Protein AF-A0A8H3CFX9-F1 (afdb_monomer_lite)

Structure (mmCIF, N/CA/C/O backbone):
data_AF-A0A8H3CFX9-F1
#
_entry.id   AF-A0A8H3CFX9-F1
#
loop_
_atom_site.group_PDB
_atom_site.id
_atom_site.type_symbol
_atom_site.label_atom_id
_atom_site.label_alt_id
_atom_site.label_comp_id
_atom_site.label_asym_id
_atom_site.label_entity_id
_atom_site.label_seq_id
_atom_site.pdbx_PDB_ins_code
_atom_site.Cartn_x
_atom_site.Cartn_y
_atom_site.Cartn_z
_atom_site.occupancy
_atom_site.B_iso_or_equiv
_atom_site.auth_seq_id
_atom_site.auth_comp_id
_atom_site.auth_asym_id
_atom_site.auth_atom_id
_atom_site.pdbx_PDB_model_num
ATOM 1 N N . MET A 1 1 ? -31.622 -23.063 82.625 1.00 49.94 1 MET A N 1
ATOM 2 C CA . MET A 1 1 ? -30.886 -21.984 81.915 1.00 49.94 1 MET A CA 1
ATOM 3 C C . MET A 1 1 ? -29.453 -21.807 82.418 1.00 49.94 1 MET A C 1
ATOM 5 O O . MET A 1 1 ? -28.565 -21.703 81.583 1.00 49.94 1 MET A O 1
ATOM 9 N N . LEU A 1 2 ? -29.192 -21.795 83.735 1.00 56.09 2 LEU A N 1
ATOM 10 C CA . LEU A 1 2 ? -27.814 -21.712 84.249 1.00 56.09 2 LEU A CA 1
ATOM 11 C C . LEU A 1 2 ? -27.001 -22.988 84.019 1.00 56.09 2 LEU A C 1
ATOM 13 O O . LEU A 1 2 ? -25.853 -22.882 83.620 1.00 56.09 2 LEU A O 1
ATOM 17 N N . GLU A 1 3 ? -27.594 -24.170 84.184 1.00 60.25 3 GLU A N 1
ATOM 18 C CA . GLU A 1 3 ? -26.885 -25.449 84.006 1.00 60.25 3 GLU A CA 1
ATOM 19 C C . GLU A 1 3 ? -26.354 -25.649 82.582 1.00 60.25 3 GLU A C 1
ATOM 21 O O . GLU A 1 3 ? -25.235 -26.109 82.400 1.00 60.25 3 GLU A O 1
ATOM 26 N N . LEU A 1 4 ? -27.112 -25.225 81.563 1.00 67.12 4 LEU A N 1
ATOM 27 C CA . LEU A 1 4 ? -26.667 -25.282 80.169 1.00 67.12 4 LEU A CA 1
ATOM 28 C C . LEU A 1 4 ? -25.485 -24.334 79.924 1.00 67.12 4 LEU A C 1
ATOM 30 O O . LEU A 1 4 ? -24.534 -24.702 79.246 1.00 67.12 4 LEU A O 1
ATOM 34 N N . ARG A 1 5 ? -25.528 -23.127 80.503 1.00 70.06 5 ARG A N 1
ATOM 35 C CA . ARG A 1 5 ? -24.415 -22.167 80.441 1.00 70.06 5 ARG A CA 1
ATOM 36 C C . ARG A 1 5 ? -23.187 -22.677 81.189 1.00 70.06 5 ARG A C 1
ATOM 38 O O . ARG A 1 5 ? -22.082 -22.512 80.692 1.00 70.06 5 ARG A O 1
ATOM 45 N N . LEU A 1 6 ? -23.381 -23.317 82.340 1.00 67.31 6 LEU A N 1
ATOM 46 C CA . LEU A 1 6 ? -22.314 -23.945 83.120 1.00 67.31 6 LEU A CA 1
ATOM 47 C C . LEU A 1 6 ? -21.661 -25.080 82.330 1.00 67.31 6 LEU A C 1
ATOM 49 O O . LEU A 1 6 ? -20.444 -25.103 82.211 1.00 67.31 6 LEU A O 1
ATOM 53 N N . ARG A 1 7 ? -22.468 -25.930 81.685 1.00 65.62 7 ARG A N 1
ATOM 54 C CA . ARG A 1 7 ? -21.990 -27.014 80.819 1.00 65.62 7 ARG A CA 1
ATOM 55 C C . ARG A 1 7 ? -21.286 -26.502 79.560 1.00 65.62 7 ARG A C 1
ATOM 57 O O . ARG A 1 7 ? -20.331 -27.115 79.103 1.00 65.62 7 ARG A O 1
ATOM 64 N N . TRP A 1 8 ? -21.725 -25.368 79.015 1.00 66.19 8 TRP A N 1
ATOM 65 C CA . TRP A 1 8 ? -21.051 -24.693 77.901 1.00 66.19 8 TRP A CA 1
ATOM 66 C C . TRP A 1 8 ? -19.713 -24.083 78.309 1.00 66.19 8 TRP A C 1
ATOM 68 O O . TRP A 1 8 ? -18.744 -24.211 77.571 1.00 66.19 8 TRP A O 1
ATOM 78 N N . LEU A 1 9 ? -19.642 -23.445 79.478 1.00 68.88 9 LEU A N 1
ATOM 79 C CA . LEU A 1 9 ? -18.384 -22.925 80.012 1.00 68.88 9 LEU A CA 1
ATOM 80 C C . LEU A 1 9 ? -17.410 -24.063 80.327 1.00 68.88 9 LEU A C 1
ATOM 82 O O . LEU A 1 9 ? -16.230 -23.957 80.014 1.00 68.88 9 LEU A O 1
ATOM 86 N N . GLU A 1 10 ? -17.905 -25.170 80.876 1.00 69.25 10 GLU A N 1
ATOM 87 C CA . GLU A 1 10 ? -17.117 -26.376 81.128 1.00 69.25 10 GLU A CA 1
ATOM 88 C C . GLU A 1 10 ? -16.586 -26.990 79.822 1.00 69.25 10 GLU A C 1
ATOM 90 O O . GLU A 1 10 ? -15.393 -27.270 79.715 1.00 69.25 10 GLU A O 1
ATOM 95 N N . ALA A 1 11 ? -17.429 -27.089 78.791 1.00 68.19 11 ALA A N 1
ATOM 96 C CA . ALA A 1 11 ? -17.045 -27.548 77.457 1.00 68.19 11 ALA A CA 1
ATOM 97 C C . ALA A 1 11 ? -16.037 -26.616 76.758 1.00 68.19 11 ALA A C 1
ATOM 99 O O . ALA A 1 11 ? -15.127 -27.090 76.080 1.00 68.19 11 ALA A O 1
ATOM 100 N N . LEU A 1 12 ? -16.167 -25.296 76.933 1.00 66.81 12 LEU A N 1
ATOM 101 C CA . LEU A 1 12 ? -15.244 -24.310 76.363 1.00 66.81 12 LEU A CA 1
ATOM 102 C C . LEU A 1 12 ? -13.855 -24.387 77.017 1.00 66.81 12 LEU A C 1
ATOM 104 O O . LEU A 1 12 ? -12.847 -24.140 76.362 1.00 66.81 12 LEU A O 1
ATOM 108 N N . VAL A 1 13 ? -13.808 -24.716 78.310 1.00 63.47 13 VAL A N 1
ATOM 109 C CA . VAL A 1 13 ? -12.581 -24.722 79.115 1.00 63.47 13 VAL A CA 1
ATOM 110 C C . VAL A 1 13 ? -11.842 -26.065 79.058 1.00 63.47 13 VAL A C 1
ATOM 112 O O . VAL A 1 13 ? -10.615 -26.066 79.002 1.00 63.47 13 VAL A O 1
ATOM 115 N N . LEU A 1 14 ? -12.553 -27.198 79.070 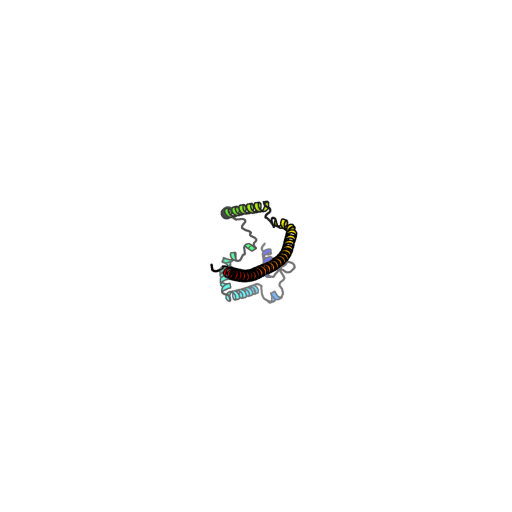1.00 67.75 14 LEU A N 1
ATOM 116 C CA . LEU A 1 14 ? -11.955 -28.544 79.014 1.00 67.75 14 LEU A CA 1
ATOM 117 C C . LEU A 1 14 ? -11.810 -29.083 77.582 1.00 67.75 14 LEU A C 1
ATOM 119 O O . LEU A 1 14 ? -11.069 -30.038 77.351 1.00 67.75 14 LEU A O 1
ATOM 123 N N . GLY A 1 15 ? -12.482 -28.453 76.618 1.00 59.22 15 GLY A N 1
ATOM 124 C CA . GLY A 1 15 ? -12.620 -28.968 75.264 1.00 59.22 15 GLY A CA 1
ATOM 125 C C . GLY A 1 15 ? -13.743 -30.001 75.156 1.00 59.22 15 GLY A C 1
ATOM 126 O O . GLY A 1 15 ? -14.124 -30.675 76.117 1.00 59.22 15 GLY A O 1
ATOM 127 N N . ILE A 1 16 ? -14.299 -30.102 73.953 1.00 61.84 16 ILE A N 1
ATOM 128 C CA . ILE A 1 16 ? -15.374 -31.035 73.619 1.00 61.84 16 ILE A CA 1
ATOM 129 C C . ILE A 1 16 ? -14.732 -32.305 73.067 1.00 61.84 16 ILE A C 1
ATOM 131 O O . ILE A 1 16 ? -13.916 -32.232 72.144 1.00 61.84 16 ILE A O 1
ATOM 135 N N . ASP A 1 17 ? -15.081 -33.457 73.637 1.00 57.84 17 ASP A N 1
ATOM 136 C CA . ASP A 1 17 ? -14.619 -34.741 73.111 1.00 57.84 17 ASP A CA 1
ATOM 137 C C . ASP A 1 17 ? -15.412 -35.130 71.852 1.00 57.84 17 ASP A C 1
ATOM 139 O O . ASP A 1 17 ? -16.456 -34.545 71.557 1.00 57.84 17 ASP A O 1
ATOM 143 N N . LYS A 1 18 ? -14.937 -36.124 71.090 1.00 55.78 18 LYS A N 1
ATOM 144 C CA . LYS A 1 18 ? -15.496 -36.478 69.763 1.00 55.78 18 LYS A CA 1
ATOM 145 C C . LYS A 1 18 ? -17.002 -36.800 69.744 1.00 55.78 18 LYS A C 1
ATOM 147 O O . LYS A 1 18 ? -17.610 -36.705 68.682 1.00 55.78 18 LYS A O 1
ATOM 152 N N . ASP A 1 19 ? -17.595 -37.093 70.899 1.00 57.00 19 ASP A N 1
ATOM 153 C CA . ASP A 1 19 ? -19.020 -37.405 71.062 1.00 57.00 19 ASP A CA 1
ATOM 154 C C . ASP A 1 19 ? -19.864 -36.227 71.602 1.00 57.00 19 ASP A C 1
ATOM 156 O O . ASP A 1 19 ? -21.010 -36.410 72.011 1.00 57.00 19 ASP A O 1
ATOM 160 N N . GLY A 1 20 ? -19.331 -34.998 71.619 1.00 56.62 20 GLY A N 1
ATOM 161 C CA . GLY A 1 20 ? -20.108 -33.781 71.911 1.00 56.62 20 GLY A CA 1
ATOM 162 C C . GLY A 1 20 ? -20.386 -33.503 73.395 1.00 56.62 20 GLY A C 1
ATOM 163 O O . GLY A 1 20 ? -21.102 -32.553 73.718 1.00 56.62 20 GLY A O 1
ATOM 164 N N . ASN A 1 21 ? -19.812 -34.295 74.301 1.00 60.06 21 ASN A N 1
ATOM 165 C CA . ASN A 1 21 ? -19.827 -34.049 75.744 1.00 60.06 21 ASN A CA 1
ATOM 166 C C . ASN A 1 21 ? -18.529 -33.360 76.203 1.00 60.06 21 ASN A C 1
ATOM 168 O O . ASN A 1 21 ? -17.497 -33.450 75.533 1.00 60.06 21 ASN A O 1
ATOM 172 N N . ALA A 1 22 ? -18.583 -32.66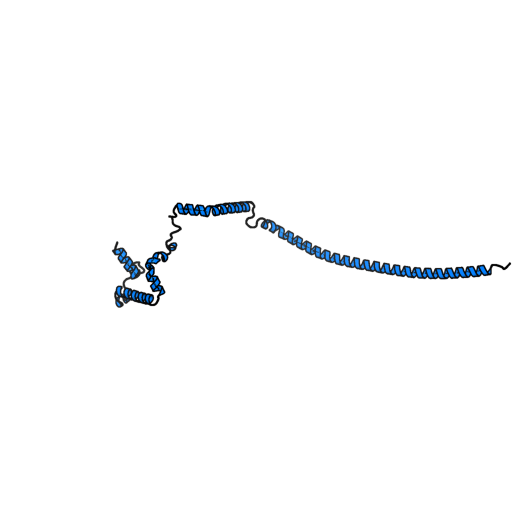4 77.346 1.00 57.22 22 ALA A N 1
ATOM 173 C CA . ALA A 1 22 ? -17.386 -32.101 77.971 1.00 57.22 22 ALA A CA 1
ATOM 174 C C . ALA A 1 22 ? -16.395 -33.240 78.261 1.00 57.22 22 ALA A C 1
ATOM 176 O O . ALA A 1 22 ? -16.777 -34.246 78.865 1.00 57.22 22 ALA A O 1
ATOM 177 N N . ALA A 1 23 ? -15.159 -33.111 77.772 1.00 59.72 23 ALA A N 1
ATOM 178 C CA . ALA A 1 23 ? -14.155 -34.159 77.907 1.00 59.72 23 ALA A CA 1
ATOM 179 C C . ALA A 1 23 ? -13.884 -34.460 79.391 1.00 59.72 23 ALA A C 1
ATOM 181 O O . ALA A 1 23 ? -13.760 -33.547 80.212 1.00 59.72 23 ALA A O 1
ATOM 182 N N . ALA A 1 24 ? -13.795 -35.747 79.743 1.00 59.03 24 ALA A N 1
ATOM 183 C CA . ALA A 1 24 ? -13.451 -36.147 81.103 1.00 59.03 24 ALA A CA 1
ATOM 184 C C . ALA A 1 24 ? -12.025 -35.659 81.448 1.00 59.03 24 ALA A C 1
ATOM 186 O O . ALA A 1 24 ? -11.145 -35.709 80.580 1.00 59.03 24 ALA A O 1
ATOM 187 N N . PRO A 1 25 ? -11.759 -35.206 82.689 1.00 55.09 25 PRO A N 1
ATOM 188 C CA . PRO A 1 25 ? -10.446 -34.689 83.064 1.00 55.09 25 PRO A CA 1
ATOM 189 C C . PRO A 1 25 ? -9.373 -35.760 82.842 1.00 55.09 25 PRO A C 1
ATOM 191 O O . PRO A 1 25 ? -9.467 -36.856 83.397 1.00 55.09 25 PRO A O 1
ATOM 194 N N . ARG A 1 26 ? -8.344 -35.471 82.036 1.00 57.94 26 ARG A N 1
ATOM 195 C CA . ARG A 1 26 ? -7.224 -36.405 81.837 1.00 57.94 26 ARG A CA 1
ATOM 196 C C . ARG A 1 26 ? -6.426 -36.484 83.143 1.00 57.94 26 ARG A C 1
ATOM 198 O O . ARG A 1 26 ? -6.246 -35.472 83.809 1.00 57.94 26 ARG A O 1
ATOM 205 N N . GLU A 1 27 ? -5.899 -37.648 83.529 1.00 52.03 27 GLU A N 1
ATOM 206 C CA . GLU A 1 27 ? -5.162 -37.809 84.806 1.00 52.03 27 GLU A CA 1
ATOM 207 C C . GLU A 1 27 ? -3.942 -36.866 84.940 1.00 52.03 27 GLU A C 1
ATOM 209 O O . GLU A 1 27 ? -3.555 -36.478 86.044 1.00 52.03 27 GLU A O 1
ATOM 214 N N . GLN A 1 28 ? -3.397 -36.390 83.815 1.00 52.78 28 GLN A N 1
ATOM 215 C CA . GLN A 1 28 ? -2.360 -35.350 83.771 1.00 52.78 28 GLN A CA 1
ATOM 216 C C . GLN A 1 28 ? -2.860 -33.952 84.208 1.00 52.78 28 GLN A C 1
ATOM 218 O O . GLN A 1 28 ? -2.059 -33.116 84.627 1.00 52.78 28 GLN A O 1
ATOM 223 N N . ASP A 1 29 ? -4.171 -33.692 84.171 1.00 51.00 29 ASP A N 1
ATOM 224 C CA . ASP A 1 29 ? -4.805 -32.464 84.666 1.00 51.00 29 ASP A CA 1
ATOM 225 C C . ASP A 1 29 ? -5.059 -32.488 86.181 1.00 51.00 29 ASP A C 1
ATOM 227 O O . ASP A 1 29 ? -5.058 -31.430 86.812 1.00 51.00 29 ASP A O 1
ATOM 231 N N . MET 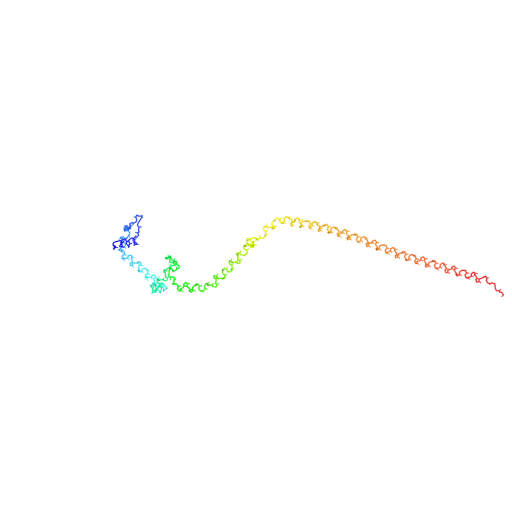A 1 30 ? -5.187 -33.676 86.783 1.00 52.25 30 MET A N 1
ATOM 232 C CA . MET A 1 30 ? -5.327 -33.856 88.237 1.00 52.25 30 MET A CA 1
ATOM 233 C C . MET A 1 30 ? -3.982 -33.756 88.973 1.00 52.25 30 MET A C 1
ATOM 235 O O . MET A 1 30 ? -3.915 -33.192 90.066 1.00 52.25 30 MET A O 1
ATOM 239 N N . ALA A 1 31 ? -2.888 -34.227 88.361 1.00 50.31 31 ALA A N 1
ATOM 240 C CA . ALA A 1 31 ? -1.536 -34.123 88.926 1.00 50.31 31 ALA A CA 1
ATOM 241 C C . ALA A 1 31 ? -1.001 -32.672 88.976 1.00 50.31 31 ALA A C 1
ATOM 243 O O . ALA A 1 31 ? -0.029 -32.379 89.673 1.00 50.31 31 ALA A O 1
ATOM 244 N N . GLY A 1 32 ? -1.649 -31.751 88.253 1.00 50.41 32 GLY A N 1
ATOM 245 C CA . GLY A 1 32 ? -1.206 -30.374 88.054 1.00 50.41 32 GLY A CA 1
ATOM 246 C C . GLY A 1 32 ? -2.067 -29.296 88.711 1.00 50.41 32 GLY A C 1
ATOM 247 O O . GLY A 1 32 ? -2.002 -28.167 88.253 1.00 50.41 32 GLY A O 1
ATOM 248 N N . GLY A 1 33 ? -2.843 -29.594 89.760 1.00 53.72 33 GLY A N 1
ATOM 249 C CA . GLY A 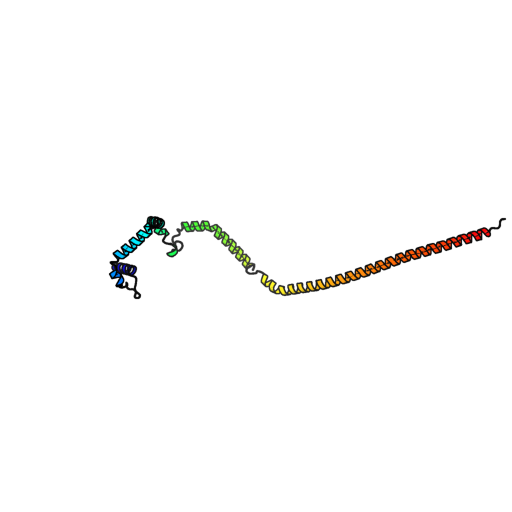1 33 ? -3.565 -28.596 90.566 1.00 53.72 33 GLY A CA 1
ATOM 250 C C . GLY A 1 33 ? -4.709 -27.863 89.843 1.00 53.72 33 GLY A C 1
ATOM 251 O O . GLY A 1 33 ? -4.540 -27.344 88.747 1.00 53.72 33 GLY A O 1
ATOM 252 N N . THR A 1 34 ? -5.874 -27.823 90.502 1.00 62.94 34 THR A N 1
ATOM 253 C CA . THR A 1 34 ? -7.094 -27.030 90.222 1.00 62.94 34 THR A CA 1
ATOM 254 C C . THR A 1 34 ? -7.017 -26.031 89.058 1.00 62.94 34 THR A C 1
ATOM 256 O O . THR A 1 34 ? -6.127 -25.194 89.018 1.00 62.94 34 THR A O 1
ATOM 259 N N . LEU A 1 35 ? -8.022 -26.024 88.171 1.00 61.56 35 LEU A N 1
ATOM 260 C CA . LEU A 1 35 ? -8.202 -25.062 87.063 1.00 61.56 35 LEU A CA 1
ATOM 261 C C . LEU A 1 35 ? -7.811 -23.619 87.428 1.00 61.56 35 LEU A C 1
ATOM 263 O O . LEU A 1 35 ? -7.154 -22.932 86.653 1.00 61.56 35 LEU A O 1
ATOM 267 N N . ALA A 1 36 ? -8.152 -23.189 88.643 1.00 66.50 36 ALA A N 1
ATOM 268 C CA . ALA A 1 36 ? -7.749 -21.907 89.200 1.00 66.50 36 ALA A CA 1
ATOM 269 C C . ALA A 1 36 ? -6.225 -21.687 89.180 1.00 66.50 36 ALA A C 1
ATOM 271 O O . ALA A 1 36 ? -5.776 -20.598 88.853 1.00 66.50 36 ALA A O 1
ATOM 272 N N . ARG A 1 37 ? -5.403 -22.689 89.502 1.00 69.50 37 ARG A N 1
ATOM 273 C CA . ARG A 1 37 ? -3.937 -22.634 89.435 1.00 69.50 37 ARG A CA 1
ATOM 274 C C . ARG A 1 37 ? -3.429 -22.540 87.999 1.00 69.50 37 ARG A C 1
ATOM 276 O O . ARG A 1 37 ? -2.550 -21.721 87.759 1.00 69.50 37 ARG A O 1
ATOM 283 N N . LYS A 1 38 ? -3.986 -23.310 87.058 1.00 70.81 38 LYS A N 1
ATOM 284 C CA . LYS A 1 38 ? -3.617 -23.220 85.631 1.00 70.81 38 LYS A CA 1
ATOM 285 C C . LYS A 1 38 ? -4.014 -21.873 85.030 1.00 70.81 38 LYS A C 1
ATOM 287 O O . LYS A 1 38 ? -3.197 -21.242 84.368 1.00 70.81 38 LYS A O 1
ATOM 292 N N . LEU A 1 39 ? -5.211 -21.382 85.350 1.00 77.31 39 LEU A N 1
ATOM 293 C CA . LEU A 1 39 ? -5.672 -20.051 84.964 1.00 77.31 39 LEU A CA 1
ATOM 294 C C . LEU A 1 39 ? -4.767 -18.976 85.567 1.00 77.31 39 LEU A C 1
ATOM 296 O O . LEU A 1 39 ? -4.249 -18.148 84.831 1.00 77.31 39 LEU A O 1
ATOM 300 N N . ASN A 1 40 ? -4.470 -19.052 86.865 1.00 77.25 40 ASN A N 1
ATOM 301 C CA . ASN A 1 40 ? -3.536 -18.137 87.522 1.00 77.25 40 ASN A CA 1
ATOM 302 C C . ASN A 1 40 ? -2.125 -18.217 86.926 1.00 77.25 40 ASN A C 1
ATOM 304 O O . ASN A 1 40 ? -1.444 -17.203 86.849 1.00 77.25 40 ASN A O 1
ATOM 308 N N . GLN A 1 41 ? -1.660 -19.393 86.503 1.00 81.88 41 GLN A N 1
ATOM 309 C CA . GLN A 1 41 ? -0.357 -19.549 85.860 1.00 81.88 41 GLN A CA 1
ATOM 310 C C . GLN A 1 41 ? -0.354 -18.942 84.455 1.00 81.88 41 GLN A C 1
ATOM 312 O O . GLN A 1 41 ? 0.586 -18.230 84.115 1.00 81.88 41 GLN A O 1
ATOM 317 N N . SER A 1 42 ? -1.416 -19.152 83.675 1.00 79.00 42 SER A N 1
ATOM 318 C CA . SER A 1 42 ? -1.589 -18.526 82.360 1.00 79.00 42 SER A CA 1
ATOM 319 C C . SER A 1 42 ? -1.759 -17.010 82.460 1.00 79.00 42 SER A C 1
ATOM 321 O O . SER A 1 42 ? -1.155 -16.281 81.687 1.00 79.00 42 SER A O 1
ATOM 323 N N . GLN A 1 43 ? -2.484 -16.525 83.469 1.00 81.25 43 GLN A N 1
ATOM 324 C CA . GLN A 1 43 ? -2.650 -15.108 83.755 1.00 81.25 43 GLN A CA 1
ATOM 325 C C . GLN A 1 43 ? -1.327 -14.489 84.192 1.00 81.25 43 GLN A C 1
ATOM 327 O O . GLN A 1 43 ? -0.972 -13.433 83.696 1.00 81.25 43 GLN A O 1
ATOM 332 N N . ARG A 1 44 ? -0.554 -15.158 85.057 1.00 83.88 44 ARG A N 1
ATOM 333 C CA . ARG A 1 44 ? 0.787 -14.694 85.441 1.00 83.88 44 ARG A CA 1
ATOM 334 C C . ARG A 1 44 ? 1.736 -14.657 84.251 1.00 83.88 44 ARG A C 1
ATOM 336 O O . ARG A 1 44 ? 2.475 -13.693 84.126 1.00 83.88 44 ARG A O 1
ATOM 343 N N . ALA A 1 45 ? 1.710 -15.673 83.390 1.00 83.69 45 ALA A N 1
ATOM 344 C CA . ALA A 1 45 ? 2.516 -15.697 82.174 1.00 83.69 45 ALA A CA 1
ATOM 345 C C . ALA A 1 45 ? 2.103 -14.576 81.207 1.00 83.69 45 ALA A C 1
ATOM 347 O O . ALA A 1 45 ? 2.961 -13.905 80.642 1.00 83.69 45 ALA A O 1
ATOM 348 N N . LEU A 1 46 ? 0.800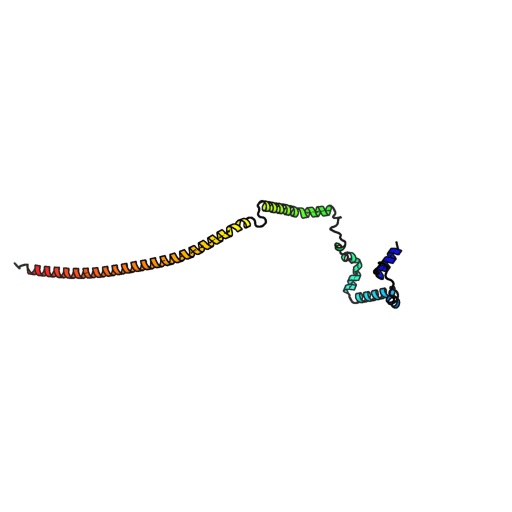 -14.327 81.058 1.00 82.44 46 LEU A N 1
ATOM 349 C CA . LEU A 1 46 ? 0.279 -13.249 80.223 1.00 82.44 46 LEU A CA 1
ATOM 350 C C . LEU A 1 46 ? 0.623 -11.871 80.805 1.00 82.44 46 LEU A C 1
ATOM 352 O O . LEU A 1 46 ? 1.091 -11.007 80.073 1.00 82.44 46 LEU A O 1
ATOM 356 N N . ASP A 1 47 ? 0.468 -11.682 82.116 1.00 84.75 47 ASP A N 1
ATOM 357 C CA . ASP A 1 47 ? 0.857 -10.460 82.825 1.00 84.75 47 ASP A CA 1
ATOM 358 C C . ASP A 1 47 ? 2.362 -10.203 82.718 1.00 84.75 47 ASP A C 1
ATOM 360 O O . ASP A 1 47 ? 2.774 -9.050 82.618 1.00 84.75 47 ASP A O 1
ATOM 364 N N . ASP A 1 48 ? 3.188 -11.250 82.730 1.00 88.38 48 ASP A N 1
ATOM 365 C CA . ASP A 1 48 ? 4.635 -11.130 82.552 1.00 88.38 48 ASP A CA 1
ATOM 366 C C . ASP A 1 48 ? 4.976 -10.673 81.128 1.00 88.38 48 ASP A C 1
ATOM 368 O O . ASP A 1 48 ? 5.662 -9.669 80.953 1.00 88.38 48 ASP A O 1
ATOM 372 N N . VAL A 1 49 ? 4.377 -11.294 80.106 1.00 85.12 49 VAL A N 1
ATOM 373 C CA . VAL A 1 49 ? 4.541 -10.895 78.694 1.00 85.12 49 VAL A CA 1
ATOM 374 C C . VAL A 1 49 ? 4.045 -9.465 78.440 1.00 85.12 49 VAL A C 1
ATOM 376 O O . VAL A 1 49 ? 4.706 -8.682 77.753 1.00 85.12 49 VAL A O 1
ATOM 379 N N . VAL A 1 50 ? 2.908 -9.083 79.028 1.00 84.75 50 VAL A N 1
ATOM 380 C CA . VAL A 1 50 ? 2.358 -7.720 78.944 1.00 84.75 50 VAL A CA 1
ATOM 381 C C . VAL A 1 50 ? 3.236 -6.720 79.706 1.00 84.75 50 VAL A C 1
ATOM 383 O O . VAL A 1 50 ? 3.343 -5.559 79.311 1.00 84.75 50 VAL A O 1
ATOM 386 N N . LYS A 1 51 ? 3.922 -7.140 80.775 1.00 82.81 51 LYS A N 1
ATOM 387 C CA . LYS A 1 51 ? 4.925 -6.307 81.450 1.00 82.81 51 LYS A CA 1
ATOM 388 C C . LYS A 1 51 ? 6.207 -6.181 80.632 1.00 82.81 51 LYS A C 1
ATOM 390 O O . LYS A 1 51 ? 6.765 -5.091 80.600 1.00 82.81 51 LYS A O 1
ATOM 395 N N . THR A 1 52 ? 6.670 -7.217 79.942 1.00 87.31 52 THR A N 1
ATOM 396 C CA . THR A 1 52 ? 7.880 -7.117 79.109 1.00 87.31 52 THR A CA 1
ATOM 397 C C . THR A 1 52 ? 7.664 -6.232 77.877 1.00 87.31 52 THR A C 1
ATOM 399 O O . THR A 1 52 ? 8.616 -5.637 77.377 1.00 87.31 52 THR A O 1
ATOM 402 N N . ASN A 1 53 ? 6.425 -6.106 77.389 1.00 85.56 53 ASN A N 1
ATOM 403 C CA . ASN A 1 53 ? 6.112 -5.347 76.182 1.00 85.56 53 ASN A CA 1
ATOM 404 C C . ASN A 1 53 ? 5.269 -4.091 76.472 1.00 85.56 53 ASN A C 1
ATOM 406 O O . ASN A 1 53 ? 4.056 -4.157 76.677 1.00 85.56 53 ASN A O 1
ATOM 410 N N . ASP A 1 54 ? 5.903 -2.918 76.410 1.00 82.81 54 ASP A N 1
ATOM 411 C CA . ASP A 1 54 ? 5.229 -1.629 76.627 1.00 82.81 54 ASP A CA 1
ATOM 412 C C . ASP A 1 54 ? 4.107 -1.346 75.612 1.00 82.81 54 ASP A C 1
ATOM 414 O O . ASP A 1 54 ? 3.131 -0.667 75.941 1.00 82.81 54 ASP A O 1
ATOM 418 N N . GLY A 1 55 ? 4.217 -1.875 74.389 1.00 83.56 55 GLY A N 1
ATOM 419 C CA . GLY A 1 55 ? 3.192 -1.747 73.352 1.00 83.56 55 GLY A CA 1
ATOM 420 C C . GLY A 1 55 ? 1.911 -2.498 73.715 1.00 83.56 55 GLY A C 1
ATOM 421 O O . GLY A 1 55 ? 0.827 -1.915 73.688 1.00 83.56 55 GLY A O 1
ATOM 422 N N . LEU A 1 56 ? 2.039 -3.758 74.141 1.00 83.62 56 LEU A N 1
ATOM 423 C CA . LEU A 1 56 ? 0.910 -4.563 74.615 1.00 83.62 56 LEU A CA 1
ATOM 424 C C . LEU A 1 56 ? 0.292 -3.981 75.885 1.00 83.62 56 LEU A C 1
ATOM 426 O O . LEU A 1 56 ? -0.928 -3.966 76.014 1.00 83.62 56 LEU A O 1
ATOM 430 N N . ARG A 1 57 ? 1.103 -3.433 76.795 1.00 84.50 57 ARG A N 1
ATOM 431 C CA . ARG A 1 57 ? 0.595 -2.770 78.002 1.00 84.50 57 ARG A CA 1
ATOM 432 C C . ARG A 1 57 ? -0.275 -1.556 77.677 1.00 84.50 57 ARG A C 1
ATOM 434 O O . ARG A 1 57 ? -1.361 -1.411 78.235 1.00 84.50 57 ARG A O 1
ATOM 441 N N . LYS A 1 58 ? 0.183 -0.699 76.757 1.00 84.75 58 LYS A N 1
ATOM 442 C CA . LYS A 1 58 ? -0.592 0.456 76.274 1.00 84.75 58 LYS A CA 1
ATOM 443 C C . LYS A 1 58 ? -1.863 0.005 75.558 1.00 84.75 58 LYS A C 1
ATOM 445 O O . LYS A 1 58 ? -2.926 0.555 75.819 1.00 84.75 58 LYS A O 1
ATOM 450 N N . PHE A 1 59 ? -1.768 -1.023 74.719 1.00 82.75 59 PHE A N 1
ATOM 451 C CA . PHE A 1 59 ? -2.917 -1.591 74.021 1.00 82.75 59 PHE A CA 1
ATOM 452 C C . PHE A 1 59 ? -3.968 -2.149 74.990 1.00 82.75 59 PHE A C 1
ATOM 454 O O . PHE A 1 59 ? -5.130 -1.773 74.891 1.00 82.75 59 PHE A O 1
ATOM 461 N N . MET A 1 60 ? -3.569 -2.956 75.978 1.00 83.56 60 MET A N 1
ATOM 462 C CA . MET A 1 60 ? -4.468 -3.513 76.998 1.00 83.56 60 MET A CA 1
ATOM 463 C C . MET A 1 60 ? -5.162 -2.425 77.831 1.00 83.56 60 MET A C 1
ATOM 465 O O . MET A 1 60 ? -6.336 -2.569 78.163 1.00 83.56 60 MET A O 1
ATOM 469 N N . GLY A 1 61 ? -4.477 -1.310 78.117 1.00 83.94 61 GLY A N 1
ATOM 470 C CA . GLY A 1 61 ? -5.063 -0.166 78.826 1.00 83.94 61 GLY A CA 1
ATOM 471 C C . GLY A 1 61 ? -6.187 0.540 78.057 1.00 83.94 61 GLY A C 1
ATOM 472 O O . GLY A 1 61 ? -7.103 1.079 78.673 1.00 83.94 61 GLY A O 1
ATOM 473 N N . VAL A 1 62 ? -6.149 0.499 76.723 1.00 85.81 62 VAL A N 1
ATOM 474 C CA . VAL A 1 62 ? -7.167 1.105 75.843 1.00 85.81 62 VAL A CA 1
ATOM 475 C C . VAL A 1 62 ? -8.052 0.033 75.183 1.00 85.81 62 VAL A C 1
ATOM 477 O O . VAL A 1 62 ? -8.975 0.352 74.439 1.00 85.81 62 VAL A O 1
ATOM 480 N N . TYR A 1 63 ? -7.830 -1.251 75.479 1.00 82.31 63 TYR A N 1
ATOM 481 C CA . TYR A 1 63 ? -8.493 -2.373 74.812 1.00 82.31 63 TYR A CA 1
ATOM 482 C C . TYR A 1 63 ? -10.011 -2.301 74.938 1.00 82.31 63 TYR A C 1
ATOM 484 O O . TYR A 1 63 ? -10.705 -2.339 73.933 1.00 82.31 63 TYR A O 1
ATOM 492 N N . ASN A 1 64 ? -10.535 -2.103 76.152 1.00 78.88 64 ASN A N 1
ATOM 493 C CA . ASN A 1 64 ? -11.982 -1.997 76.362 1.00 78.88 64 ASN A CA 1
ATOM 494 C C . ASN A 1 64 ? -12.588 -0.766 75.670 1.00 78.88 64 ASN A C 1
ATOM 496 O O . ASN A 1 64 ? -13.739 -0.811 75.249 1.00 78.88 64 ASN A O 1
ATOM 500 N N . GLN A 1 65 ? -11.820 0.318 75.525 1.00 80.38 65 GLN A N 1
ATOM 501 C CA . GLN A 1 65 ? -12.275 1.529 74.836 1.00 80.38 65 GLN A CA 1
ATOM 502 C C . GLN A 1 65 ? -12.316 1.311 73.319 1.00 80.38 65 GLN A C 1
ATOM 504 O O . GLN A 1 65 ? -13.270 1.720 72.667 1.00 80.38 65 GLN A O 1
ATOM 509 N N . ASN A 1 66 ? -11.333 0.594 72.770 1.00 74.44 66 ASN A N 1
ATOM 510 C CA . ASN A 1 66 ? -11.209 0.298 71.341 1.00 74.44 66 ASN A CA 1
ATOM 511 C C . ASN A 1 66 ? -11.772 -1.075 70.939 1.00 74.44 66 ASN A C 1
ATOM 513 O O . ASN A 1 66 ? -11.612 -1.485 69.792 1.00 74.44 66 ASN A O 1
ATOM 517 N N . ALA A 1 67 ? -12.452 -1.790 71.840 1.00 74.19 67 ALA A N 1
ATOM 518 C CA . ALA A 1 67 ? -12.983 -3.132 71.579 1.00 74.19 67 ALA A CA 1
ATOM 519 C C . ALA A 1 67 ? -13.950 -3.149 70.381 1.00 74.19 67 ALA A C 1
ATOM 521 O O . ALA A 1 67 ? -13.988 -4.109 69.610 1.00 74.19 67 ALA A O 1
ATOM 522 N N . HIS A 1 68 ? -14.673 -2.043 70.178 1.00 68.25 68 HIS A N 1
ATOM 523 C CA . HIS A 1 68 ? -15.554 -1.833 69.032 1.00 68.25 68 HIS A CA 1
ATOM 524 C C . HIS A 1 68 ? -14.801 -1.748 67.689 1.00 68.25 68 HIS A C 1
ATOM 526 O O . HIS A 1 68 ? -15.342 -2.165 66.674 1.00 68.25 68 HIS A O 1
ATOM 532 N N . LEU A 1 69 ? -13.548 -1.274 67.675 1.00 69.00 69 LEU A N 1
ATOM 533 C CA . LEU A 1 69 ? -12.696 -1.208 66.475 1.00 69.00 69 LEU A CA 1
ATOM 534 C C . LEU A 1 69 ? -12.036 -2.553 66.151 1.00 69.00 69 LEU A C 1
ATOM 536 O O . LEU A 1 69 ? -11.667 -2.815 65.011 1.00 69.00 69 LEU A O 1
ATOM 540 N N . LEU A 1 70 ? -11.872 -3.402 67.167 1.00 70.62 70 LEU A N 1
ATOM 541 C CA . LEU A 1 70 ? -11.284 -4.738 67.044 1.00 70.62 70 LEU A CA 1
ATOM 542 C C . LEU A 1 70 ? -12.311 -5.802 66.652 1.00 70.62 70 LEU A C 1
ATOM 544 O O . LEU A 1 70 ? -11.942 -6.941 66.374 1.00 70.62 70 LEU A O 1
ATOM 548 N N . THR A 1 71 ? -13.589 -5.430 66.622 1.00 65.56 71 THR A N 1
ATOM 549 C CA . THR A 1 71 ? -14.663 -6.266 66.101 1.00 65.56 71 THR A CA 1
ATOM 550 C C . THR A 1 71 ? -14.910 -5.838 64.656 1.00 65.56 71 THR A C 1
ATOM 552 O O . THR A 1 71 ? -15.576 -4.828 64.437 1.00 65.56 71 THR A O 1
ATOM 555 N N . PRO A 1 72 ? -14.367 -6.536 63.642 1.00 57.94 72 PRO A N 1
ATOM 556 C CA . PRO A 1 72 ? -14.626 -6.164 62.260 1.00 57.94 72 PRO A CA 1
ATOM 557 C C . PRO A 1 72 ? -16.127 -6.300 61.977 1.00 57.94 72 PRO A C 1
ATOM 559 O O . PRO A 1 72 ? -16.664 -7.409 61.927 1.00 57.94 72 PRO A O 1
ATOM 562 N N . ALA A 1 73 ? -16.806 -5.166 61.784 1.00 56.16 73 ALA A N 1
ATOM 563 C CA . ALA A 1 73 ? -18.218 -5.104 61.398 1.00 56.16 73 ALA A CA 1
ATOM 564 C C . ALA A 1 73 ? -18.485 -5.867 60.085 1.00 56.16 73 ALA A C 1
ATOM 566 O O . ALA A 1 73 ? -19.529 -6.492 59.928 1.00 56.16 73 ALA A O 1
ATOM 567 N N . PHE A 1 74 ? -17.482 -5.926 59.200 1.00 52.91 74 PHE A N 1
ATOM 568 C CA . PHE A 1 74 ? -17.487 -6.743 57.984 1.00 52.91 74 PHE A CA 1
ATOM 569 C C . PHE A 1 74 ? -17.691 -8.248 58.254 1.00 52.91 74 PHE A C 1
ATOM 571 O O . PHE A 1 74 ? -18.415 -8.910 57.517 1.00 52.91 74 PHE A O 1
ATOM 578 N N . ALA A 1 75 ? -17.108 -8.803 59.324 1.00 52.19 75 ALA A N 1
ATOM 579 C CA . ALA A 1 75 ? -17.222 -10.234 59.630 1.00 52.19 75 ALA A CA 1
ATOM 580 C C . ALA A 1 75 ? -18.591 -10.623 60.220 1.00 52.19 75 ALA A C 1
ATOM 582 O O . ALA A 1 75 ? -18.935 -11.802 60.238 1.00 52.19 75 ALA A O 1
ATOM 583 N N . HIS A 1 76 ? -19.377 -9.644 60.683 1.00 51.12 76 HIS A N 1
ATOM 584 C CA . HIS A 1 76 ? -20.733 -9.853 61.196 1.00 51.12 76 HIS A CA 1
ATOM 585 C C . HIS A 1 76 ? -21.814 -9.793 60.107 1.00 51.12 76 HIS A C 1
ATOM 587 O O . HIS A 1 76 ? -22.995 -9.833 60.435 1.00 51.12 76 HIS A O 1
ATOM 593 N N . GLY A 1 77 ? -21.446 -9.711 58.821 1.00 46.06 77 GLY A N 1
ATOM 594 C CA . GLY A 1 77 ? -22.421 -9.771 57.727 1.00 46.06 77 GLY A CA 1
ATOM 595 C C . GLY A 1 77 ? -23.437 -8.626 57.730 1.00 46.06 77 GLY A C 1
ATOM 596 O O . GLY A 1 77 ? -24.467 -8.730 57.071 1.00 46.06 77 GLY A O 1
ATOM 597 N N . LEU A 1 78 ? -23.153 -7.532 58.443 1.00 47.44 78 LEU A N 1
ATOM 598 C CA . LEU A 1 78 ? -23.879 -6.281 58.288 1.00 47.44 78 LEU A CA 1
ATOM 599 C C . LEU A 1 78 ? -23.370 -5.632 56.999 1.00 47.44 78 LEU A C 1
ATOM 601 O O . LEU A 1 78 ? -22.412 -4.861 56.977 1.00 47.44 78 LEU A O 1
ATOM 605 N N . THR A 1 79 ? -24.013 -6.039 55.908 1.00 50.50 79 THR A N 1
ATOM 606 C CA . THR A 1 79 ? -24.223 -5.275 54.675 1.00 50.50 79 THR A CA 1
ATOM 607 C C . THR A 1 79 ? -24.470 -3.785 54.968 1.00 50.50 79 THR A C 1
ATOM 609 O O . THR A 1 79 ? -24.808 -3.451 56.108 1.00 50.50 79 THR A O 1
ATOM 612 N N . PRO A 1 80 ? -24.311 -2.868 53.983 1.00 50.12 80 PRO A N 1
ATOM 613 C CA . PRO A 1 80 ? -24.633 -1.451 54.174 1.00 50.12 80 PRO A CA 1
ATOM 614 C C . PRO A 1 80 ? -25.965 -1.346 54.904 1.00 50.12 80 PRO A C 1
ATOM 616 O O . PRO A 1 80 ? -26.920 -2.025 54.529 1.00 50.12 80 PRO A O 1
ATOM 619 N N . SER A 1 81 ? -25.956 -0.605 56.009 1.00 49.22 81 SER A N 1
ATOM 620 C CA . SER A 1 81 ? -27.035 -0.592 56.983 1.00 49.22 81 SER A CA 1
ATOM 621 C C . SER A 1 81 ? -28.403 -0.579 56.299 1.00 49.22 81 SER A C 1
ATOM 623 O O . SER A 1 81 ? -28.696 0.345 55.545 1.00 49.22 81 SER A O 1
ATOM 625 N N . GLU A 1 82 ? -29.279 -1.533 56.630 1.00 53.19 82 GLU A N 1
ATOM 626 C CA . GLU A 1 82 ? -30.725 -1.438 56.353 1.00 53.19 82 GLU A CA 1
ATOM 627 C C . GLU A 1 82 ? -31.373 -0.226 57.066 1.00 53.19 82 GLU A C 1
ATOM 629 O O . GLU A 1 82 ? -32.581 -0.017 57.005 1.00 53.19 82 GLU A O 1
ATOM 634 N N . THR A 1 83 ? -30.569 0.596 57.746 1.00 54.62 83 THR A N 1
ATOM 635 C CA . THR A 1 83 ? -30.945 1.874 58.342 1.00 54.62 83 THR A CA 1
ATOM 636 C C . THR A 1 83 ? -30.165 3.046 57.739 1.00 54.62 83 THR A C 1
ATOM 638 O O . THR A 1 83 ? -29.774 3.956 58.475 1.00 54.62 83 THR A O 1
ATOM 641 N N . THR A 1 84 ? -29.887 3.064 56.432 1.00 58.94 84 THR A N 1
ATOM 642 C CA . THR A 1 84 ? -29.671 4.368 55.789 1.00 58.94 84 THR A CA 1
ATOM 643 C C . THR A 1 84 ? -30.948 5.163 56.011 1.00 58.94 84 THR A C 1
ATOM 645 O O . THR A 1 84 ? -32.043 4.740 55.629 1.00 58.94 84 THR A O 1
ATOM 648 N N . SER A 1 85 ? -30.850 6.262 56.759 1.00 74.06 85 SER A N 1
ATOM 649 C CA . SER A 1 85 ? -32.027 7.091 56.965 1.00 74.06 85 SER A CA 1
ATOM 650 C C . SER A 1 85 ? -32.487 7.590 55.593 1.00 74.06 85 SER A C 1
ATOM 652 O O . SER A 1 85 ? -31.667 7.779 54.692 1.00 74.06 85 SER A O 1
ATOM 654 N N . VAL A 1 86 ? -33.794 7.792 55.402 1.00 78.31 86 VAL A N 1
ATOM 655 C CA . VAL A 1 86 ? -34.325 8.305 54.124 1.00 78.31 86 VAL A CA 1
ATOM 656 C C . VAL A 1 86 ? -33.593 9.595 53.715 1.00 78.31 86 VAL A C 1
ATOM 658 O O . VAL A 1 86 ? -33.294 9.782 52.543 1.00 78.31 86 VAL A O 1
ATOM 661 N N . SER A 1 87 ? -33.187 10.404 54.700 1.00 80.44 87 SER A N 1
ATOM 662 C CA . SER A 1 87 ? -32.370 11.607 54.511 1.00 80.44 87 SER A CA 1
ATOM 663 C C . SER A 1 87 ? -30.965 11.331 53.962 1.00 80.44 87 SER A C 1
ATOM 665 O O . SER A 1 87 ? -30.483 12.101 53.136 1.00 80.44 87 SER A O 1
ATOM 667 N N . ASP A 1 88 ? -30.288 10.269 54.404 1.00 83.75 88 ASP A N 1
ATOM 668 C CA . ASP A 1 88 ? -28.953 9.914 53.897 1.00 83.75 88 ASP A CA 1
ATOM 669 C C . ASP A 1 88 ? -29.042 9.376 52.466 1.00 83.75 88 ASP A C 1
ATOM 671 O O . ASP A 1 88 ? -28.174 9.631 51.636 1.00 83.75 88 ASP A O 1
ATOM 675 N N . LEU A 1 89 ? -30.124 8.657 52.164 1.00 83.12 89 LEU A N 1
ATOM 676 C CA . LEU A 1 89 ? -30.408 8.128 50.833 1.00 83.12 89 LEU A CA 1
ATOM 677 C C . LEU A 1 89 ? -30.761 9.254 49.848 1.00 83.12 89 LEU A C 1
ATOM 679 O O . LEU A 1 89 ? -30.297 9.239 48.712 1.00 83.12 89 LEU A O 1
ATOM 683 N N . GLU A 1 90 ? -31.517 10.261 50.294 1.00 85.25 90 GLU A N 1
ATOM 684 C CA . GLU A 1 90 ? -31.781 11.490 49.537 1.00 85.25 90 GLU A CA 1
ATOM 685 C C . GLU A 1 90 ? -30.501 12.293 49.287 1.00 85.25 90 GLU A C 1
ATOM 687 O O . GLU A 1 90 ? -30.280 12.739 48.163 1.00 85.25 90 GLU A O 1
ATOM 692 N N . ALA A 1 91 ? -29.633 12.436 50.294 1.00 87.88 91 ALA A N 1
ATOM 693 C CA . ALA A 1 91 ? -28.348 13.113 50.137 1.00 87.88 91 ALA A CA 1
ATOM 694 C C . ALA A 1 91 ? -27.443 12.390 49.125 1.00 87.88 91 ALA A C 1
ATOM 696 O O . ALA A 1 91 ? -26.894 13.027 48.228 1.00 87.88 91 ALA A O 1
ATOM 697 N N . LEU A 1 92 ? -27.356 11.059 49.213 1.00 87.56 92 LEU A N 1
ATOM 698 C CA . LEU A 1 92 ? -26.611 10.228 48.264 1.00 87.56 92 LEU A CA 1
ATOM 699 C C . LEU A 1 92 ? -27.203 10.280 46.851 1.00 87.56 92 LEU A C 1
ATOM 701 O O . LEU A 1 92 ? -26.459 10.298 45.873 1.00 87.56 92 LEU A O 1
ATOM 705 N N . LEU A 1 93 ? -28.531 10.315 46.715 1.00 88.19 93 LEU A N 1
ATOM 706 C CA . LEU A 1 93 ? -29.191 10.480 45.417 1.00 88.19 93 LEU A CA 1
ATOM 707 C C . LEU A 1 93 ? -28.915 11.854 44.805 1.00 88.19 93 LEU A C 1
ATOM 709 O O . LEU A 1 93 ? -28.712 11.938 43.599 1.00 88.19 93 LEU A O 1
ATOM 713 N N . LEU A 1 94 ? -28.876 12.911 45.617 1.00 91.44 94 LEU A N 1
ATOM 714 C CA . LEU A 1 94 ? -28.560 14.258 45.145 1.00 91.44 94 LEU A CA 1
ATOM 715 C C . LEU A 1 94 ? -27.093 14.373 44.705 1.00 91.44 94 LEU A C 1
ATOM 717 O O . LEU A 1 94 ? -26.796 14.998 43.691 1.00 91.44 94 LEU A O 1
ATOM 721 N N . GLU A 1 95 ? -26.181 13.747 45.452 1.00 91.88 95 GLU A N 1
ATOM 722 C CA . GLU A 1 95 ? -24.755 13.696 45.117 1.00 91.88 95 GLU A CA 1
ATOM 723 C C . GLU A 1 95 ? -24.509 12.874 43.842 1.00 91.88 95 GLU A C 1
ATOM 725 O O . GLU A 1 95 ? -23.768 13.303 42.958 1.00 91.88 95 GLU A O 1
ATOM 730 N N . SER A 1 96 ? -25.198 11.738 43.698 1.00 92.38 96 SER A N 1
ATOM 731 C CA . SER A 1 96 ? -25.064 10.840 42.541 1.00 92.38 96 SER A CA 1
ATOM 732 C C . SER A 1 96 ? -25.914 11.223 41.324 1.00 92.38 96 SER A C 1
ATOM 734 O O . SER A 1 96 ? -25.757 10.619 40.265 1.00 92.38 96 SER A O 1
ATOM 736 N N . GLU A 1 97 ? -26.786 12.234 41.409 1.00 94.25 97 GLU A N 1
ATOM 737 C CA . GLU A 1 97 ? -27.675 12.646 40.310 1.00 94.25 97 GLU A CA 1
ATOM 738 C C . GLU A 1 97 ? -26.895 12.975 39.028 1.00 94.25 97 GLU A C 1
ATOM 740 O O . GLU A 1 97 ? -27.304 12.618 37.917 1.00 94.25 97 GLU A O 1
ATOM 745 N N . VAL A 1 98 ? -25.763 13.664 39.180 1.00 93.38 98 VAL A N 1
ATOM 746 C CA . VAL A 1 98 ? -24.910 14.068 38.057 1.00 93.38 98 VAL A CA 1
ATOM 747 C C . VAL A 1 98 ? -24.275 12.846 37.400 1.00 93.38 98 VAL A C 1
ATOM 749 O O . VAL A 1 98 ? -24.308 12.740 36.172 1.00 93.38 98 VAL A O 1
ATOM 752 N N . ASP A 1 99 ? -23.785 11.905 38.202 1.00 95.19 99 ASP A N 1
ATOM 753 C CA . ASP A 1 99 ? -23.136 10.683 37.727 1.00 95.19 99 ASP A CA 1
ATOM 754 C C . ASP A 1 99 ? -24.139 9.733 37.066 1.00 95.19 99 ASP A C 1
ATOM 756 O O . ASP A 1 99 ? -23.863 9.187 36.001 1.00 95.19 99 ASP A O 1
ATOM 760 N N . ILE A 1 100 ? -25.347 9.600 37.622 1.00 94.75 100 ILE A N 1
ATOM 761 C CA . ILE A 1 100 ? -26.430 8.803 37.028 1.00 94.75 100 ILE A CA 1
ATOM 762 C C . ILE A 1 100 ? -26.843 9.389 35.672 1.00 94.75 100 ILE A C 1
ATOM 764 O O . ILE A 1 100 ? -27.053 8.649 34.711 1.00 94.75 100 ILE A O 1
ATOM 768 N N . ARG A 1 101 ? -26.933 10.721 35.554 1.00 95.50 101 ARG A N 1
ATOM 769 C CA . ARG A 1 101 ? -27.229 11.376 34.269 1.00 95.50 101 ARG A CA 1
ATOM 770 C C . ARG A 1 101 ? -26.094 11.254 33.264 1.00 95.50 101 ARG A C 1
ATOM 772 O O . ARG A 1 101 ? -26.373 11.175 32.070 1.00 95.50 101 ARG A O 1
ATOM 779 N N . ALA A 1 102 ? -24.843 11.294 33.713 1.00 96.25 102 ALA A N 1
ATOM 780 C CA . ALA A 1 102 ? -23.694 11.050 32.850 1.00 96.25 102 ALA A CA 1
ATOM 781 C C . ALA A 1 102 ? -23.728 9.607 32.329 1.00 96.25 102 ALA A C 1
ATOM 783 O O . ALA A 1 102 ? -23.739 9.405 31.119 1.00 96.25 102 ALA A O 1
ATOM 784 N N . ALA A 1 103 ? -23.917 8.633 33.220 1.00 95.81 103 ALA A N 1
ATOM 785 C CA . ALA A 1 103 ? -24.043 7.226 32.862 1.00 95.81 103 ALA A CA 1
ATOM 786 C C . ALA A 1 103 ? -25.210 6.959 31.896 1.00 95.81 103 ALA A C 1
ATOM 788 O O . ALA A 1 103 ? -25.051 6.197 30.950 1.00 95.81 103 ALA A O 1
ATOM 789 N N . ASP A 1 104 ? -26.371 7.602 32.067 1.00 95.62 104 ASP A N 1
ATOM 790 C CA . ASP A 1 104 ? -27.492 7.470 31.121 1.00 95.62 104 ASP A CA 1
ATOM 791 C C . ASP A 1 104 ? -27.153 8.030 29.726 1.00 95.62 104 ASP A C 1
ATOM 793 O O . ASP A 1 104 ? -27.543 7.447 28.714 1.00 95.62 104 ASP A O 1
ATOM 797 N N . ARG A 1 105 ? -26.390 9.130 29.635 1.00 96.50 105 ARG A N 1
ATOM 798 C CA . ARG A 1 105 ? -25.904 9.634 28.337 1.00 96.50 105 ARG A CA 1
ATOM 799 C C . ARG A 1 105 ? -24.925 8.656 27.697 1.00 96.50 105 ARG A C 1
ATOM 801 O O . ARG A 1 105 ? -25.096 8.344 26.521 1.00 96.50 105 ARG A O 1
ATOM 808 N N . ASP A 1 106 ? -23.974 8.146 28.469 1.00 95.75 106 ASP A N 1
ATOM 809 C CA . ASP A 1 106 ? -22.961 7.208 27.983 1.00 95.75 106 ASP A CA 1
ATOM 810 C C . ASP A 1 106 ? -23.609 5.894 27.523 1.00 95.75 106 ASP A C 1
ATOM 812 O O . ASP A 1 106 ? -23.289 5.374 26.458 1.00 95.75 106 ASP A O 1
ATOM 816 N N . LEU A 1 107 ? -24.598 5.381 28.263 1.00 95.38 107 LEU A N 1
ATOM 817 C CA . LEU A 1 107 ? -25.354 4.190 27.872 1.00 95.38 107 LEU A CA 1
ATOM 818 C C . LEU A 1 107 ? -26.161 4.408 26.586 1.00 95.38 107 LEU A C 1
ATOM 820 O O . LEU A 1 107 ? -26.257 3.496 25.765 1.00 95.38 107 LEU A O 1
ATOM 824 N N . ARG A 1 108 ? -26.712 5.609 26.367 1.00 95.00 108 ARG A N 1
ATOM 825 C CA . ARG A 1 108 ? -27.374 5.953 25.096 1.00 95.00 108 ARG A CA 1
ATOM 826 C C . ARG A 1 108 ? -26.385 6.055 23.941 1.00 95.00 108 ARG A C 1
ATOM 828 O O . ARG A 1 108 ? -26.719 5.634 22.838 1.00 95.00 108 ARG A O 1
ATOM 835 N N . GLU A 1 109 ? -25.190 6.590 24.178 1.00 94.00 109 GLU A N 1
ATOM 836 C CA . GLU A 1 109 ? -24.123 6.623 23.176 1.00 94.00 109 GLU A CA 1
ATOM 837 C C . GLU A 1 109 ? -23.667 5.205 22.815 1.00 94.00 109 GLU A C 1
ATOM 839 O O . GLU A 1 109 ? -23.583 4.867 21.636 1.00 94.00 109 GLU A O 1
ATOM 844 N N . ILE A 1 110 ? -23.469 4.339 23.812 1.00 90.88 110 ILE A N 1
ATOM 845 C CA . ILE A 1 110 ? -23.139 2.925 23.600 1.00 90.88 110 ILE A CA 1
ATOM 846 C C . ILE A 1 110 ? -24.242 2.230 22.792 1.00 90.88 110 ILE A C 1
ATOM 848 O O . ILE A 1 110 ? -23.931 1.523 21.836 1.00 90.88 110 ILE A O 1
ATOM 852 N N . ALA A 1 111 ? -25.517 2.470 23.111 1.00 92.00 111 ALA A N 1
ATOM 853 C CA . ALA A 1 111 ? -26.643 1.913 22.361 1.00 92.00 111 ALA A CA 1
ATOM 854 C C . ALA A 1 111 ? -26.710 2.431 20.909 1.00 92.00 111 ALA A C 1
ATOM 856 O O . ALA A 1 111 ? -27.021 1.671 19.989 1.00 92.00 111 ALA A O 1
ATOM 857 N N . ASP A 1 112 ? -26.388 3.706 20.665 1.00 92.56 112 ASP A N 1
ATOM 858 C CA . ASP A 1 112 ? -26.287 4.253 19.305 1.00 92.56 112 ASP A CA 1
ATOM 859 C C . ASP A 1 112 ? -25.120 3.606 18.537 1.00 92.56 112 ASP A C 1
ATOM 861 O O . ASP A 1 112 ? -25.294 3.157 17.402 1.00 92.56 112 ASP A O 1
ATOM 865 N N . LEU A 1 113 ? -23.949 3.458 19.162 1.00 88.25 113 LEU A N 1
ATOM 866 C CA . LEU A 1 113 ? -22.785 2.781 18.576 1.00 88.25 113 LEU A CA 1
ATOM 867 C C . LEU A 1 113 ? -23.041 1.290 18.296 1.00 88.25 113 LEU A C 1
ATOM 869 O O . LEU A 1 113 ? -22.586 0.764 17.274 1.00 88.25 113 LEU A O 1
ATOM 873 N N . GLU A 1 114 ? -23.807 0.621 19.156 1.00 88.12 114 GLU A N 1
ATOM 874 C CA . GLU A 1 114 ? -24.308 -0.737 18.941 1.00 88.12 114 GLU A CA 1
ATOM 875 C C . GLU A 1 114 ? -25.232 -0.804 17.725 1.00 88.12 114 GLU A C 1
ATOM 877 O O . GLU A 1 114 ? -25.018 -1.630 16.837 1.00 88.12 114 GLU A O 1
ATOM 882 N N . SER A 1 115 ? -26.201 0.112 17.628 1.00 87.56 115 SER A N 1
ATOM 883 C CA . SER A 1 115 ? -27.141 0.173 16.501 1.00 87.56 115 SER A CA 1
ATOM 884 C C . SER A 1 115 ? -26.444 0.426 15.158 1.00 87.56 115 SER A C 1
ATOM 886 O O . SER A 1 115 ? -26.862 -0.082 14.117 1.00 87.56 115 SER A O 1
ATOM 888 N N . ARG A 1 116 ? -25.325 1.159 15.184 1.00 84.00 116 ARG A N 1
ATOM 889 C CA . ARG A 1 116 ? -24.457 1.418 14.026 1.00 84.00 116 ARG A CA 1
ATOM 890 C C . ARG A 1 116 ? -23.536 0.242 13.692 1.00 84.00 116 ARG A C 1
ATOM 892 O O . ARG A 1 116 ? -22.791 0.318 12.713 1.00 84.00 116 ARG A O 1
ATOM 899 N N . GLY A 1 117 ? -23.576 -0.831 14.483 1.00 78.06 117 GLY A N 1
ATOM 900 C CA . GLY A 1 117 ? -22.787 -2.038 14.274 1.00 78.06 117 GLY A CA 1
ATOM 901 C C . GLY A 1 117 ? -21.290 -1.802 14.447 1.00 78.06 117 GLY A C 1
ATOM 902 O O . GLY A 1 117 ? -20.503 -2.429 13.747 1.00 78.06 117 GLY A O 1
ATOM 903 N N . VAL A 1 118 ? -20.895 -0.867 15.320 1.00 78.62 118 VAL A N 1
ATOM 904 C CA . VAL A 1 118 ? -19.483 -0.542 15.599 1.00 78.62 118 VAL A CA 1
ATOM 905 C C . VAL A 1 118 ? -18.895 -1.473 16.667 1.00 78.62 118 VAL A C 1
ATOM 907 O O . VAL A 1 118 ? -17.678 -1.631 16.743 1.00 78.62 118 VAL A O 1
ATOM 910 N N . LEU A 1 119 ? -19.744 -2.136 17.459 1.00 68.12 119 LEU A N 1
ATOM 911 C CA . LEU A 1 119 ? -19.310 -3.112 18.459 1.00 68.12 119 LEU A CA 1
ATOM 912 C C . LEU A 1 119 ? -18.627 -4.334 17.816 1.00 68.12 119 LEU A C 1
ATOM 914 O O . LEU A 1 119 ? -18.919 -4.726 16.684 1.00 68.12 119 LEU A O 1
ATOM 918 N N . ASN A 1 120 ? -17.723 -4.960 18.571 1.00 72.69 120 ASN A N 1
ATOM 919 C CA . ASN A 1 120 ? -16.793 -6.002 18.121 1.00 72.69 120 ASN A CA 1
ATOM 920 C C . ASN A 1 120 ? -15.718 -5.455 17.167 1.00 72.69 120 ASN A C 1
ATOM 922 O O . ASN A 1 120 ? -14.851 -4.698 17.589 1.00 72.69 120 ASN A O 1
ATOM 926 N N . ALA A 1 121 ? -15.753 -5.844 15.894 1.00 68.56 121 ALA A N 1
ATOM 927 C CA . ALA A 1 121 ? -14.771 -5.455 14.884 1.00 68.56 121 ALA A CA 1
ATOM 928 C C . ALA A 1 121 ? -15.384 -4.533 13.806 1.00 68.56 121 ALA A C 1
ATOM 930 O O . ALA A 1 121 ? -14.771 -4.251 12.777 1.00 68.56 121 ALA A O 1
ATOM 931 N N . GLY A 1 122 ? -16.618 -4.063 14.014 1.00 75.25 122 GLY A N 1
ATOM 932 C CA . GLY A 1 122 ? -17.330 -3.237 13.048 1.00 75.25 122 GLY A CA 1
ATOM 933 C C . GLY A 1 122 ? -17.461 -3.924 11.686 1.00 75.25 122 GLY A C 1
ATOM 934 O O . GLY A 1 122 ? -18.044 -4.998 11.561 1.00 75.25 122 GLY A O 1
ATOM 935 N N . LYS A 1 123 ? -16.863 -3.319 10.654 1.00 70.94 123 LYS A N 1
ATOM 936 C CA . LYS A 1 123 ? -16.811 -3.862 9.284 1.00 70.94 123 LYS A CA 1
ATOM 937 C C . LYS A 1 123 ? -15.552 -4.687 8.976 1.00 70.94 123 LYS A C 1
ATOM 939 O O . LYS A 1 123 ? -15.448 -5.187 7.860 1.00 70.94 123 LYS A O 1
ATOM 944 N N . LEU A 1 124 ? -14.616 -4.867 9.920 1.00 67.81 124 LEU A N 1
ATOM 945 C CA . LEU A 1 124 ? -13.403 -5.684 9.716 1.00 67.81 124 LEU A CA 1
ATOM 946 C C . LEU A 1 124 ? -13.658 -7.092 9.155 1.00 67.81 124 LEU A C 1
ATOM 948 O O . LEU A 1 124 ? -12.940 -7.459 8.227 1.00 67.81 124 LEU A O 1
ATOM 952 N N . PRO A 1 125 ? -14.654 -7.875 9.620 1.00 76.00 125 PRO A N 1
ATOM 953 C CA . PRO A 1 125 ? -14.903 -9.200 9.042 1.00 76.00 125 PRO A CA 1
ATOM 954 C C . PRO A 1 125 ? -15.338 -9.131 7.568 1.00 76.00 125 PRO A C 1
ATOM 956 O O . PRO A 1 125 ? -15.171 -10.088 6.823 1.00 76.00 125 PRO A O 1
ATOM 959 N N . GLY A 1 126 ? -15.827 -7.976 7.100 1.00 76.12 126 GLY A N 1
ATOM 960 C CA . GLY A 1 126 ? -16.096 -7.734 5.682 1.00 76.12 126 GLY A CA 1
ATOM 961 C C . GLY A 1 126 ? -14.837 -7.554 4.825 1.00 76.12 126 GLY A C 1
ATOM 962 O O . GLY A 1 126 ? -14.935 -7.604 3.602 1.00 76.12 126 GLY A O 1
ATOM 963 N N . HIS A 1 127 ? -13.663 -7.360 5.436 1.00 75.81 127 HIS A N 1
ATOM 964 C CA . HIS A 1 127 ? -12.382 -7.172 4.747 1.00 75.81 127 HIS A CA 1
ATOM 965 C C . HIS A 1 127 ? -11.512 -8.437 4.705 1.00 75.81 127 HIS A C 1
ATOM 967 O O . HIS A 1 127 ? -10.631 -8.527 3.853 1.00 75.81 127 HIS A O 1
ATOM 973 N N . GLU A 1 128 ? -11.798 -9.438 5.537 1.00 80.19 128 GLU A N 1
ATOM 974 C CA . GLU A 1 128 ? -11.180 -10.770 5.477 1.00 80.19 128 GLU A CA 1
ATOM 975 C C . GLU A 1 128 ? -11.260 -11.418 4.073 1.00 80.19 128 GLU A C 1
ATOM 977 O O . GLU A 1 128 ? -10.231 -11.863 3.563 1.00 80.19 128 GLU A O 1
ATOM 982 N N . PRO A 1 129 ? -12.398 -11.375 3.341 1.00 85.81 129 PRO A N 1
ATOM 983 C CA . PRO A 1 129 ? -12.448 -11.898 1.972 1.00 85.81 129 PRO A CA 1
ATOM 984 C C . PRO A 1 129 ? -11.720 -11.024 0.936 1.00 85.81 129 PRO A C 1
ATOM 986 O O . PRO A 1 129 ? -11.505 -11.469 -0.192 1.00 85.81 129 PRO A O 1
ATOM 989 N N . LEU A 1 130 ? -11.348 -9.781 1.270 1.00 88.06 130 LEU A N 1
ATOM 990 C CA . LEU A 1 130 ? -10.584 -8.907 0.370 1.00 88.06 130 LEU A CA 1
ATOM 991 C C . LEU A 1 130 ? -9.081 -9.185 0.433 1.00 88.06 130 LEU A C 1
ATOM 993 O O . LEU A 1 130 ? -8.381 -8.867 -0.527 1.00 88.06 130 LEU A O 1
ATOM 997 N N . GLN A 1 131 ? -8.598 -9.794 1.514 1.00 89.31 131 GLN A N 1
ATOM 998 C CA . GLN A 1 131 ? -7.188 -10.114 1.712 1.00 89.31 131 GLN A CA 1
ATOM 999 C C . GLN A 1 131 ? -6.551 -10.867 0.527 1.00 89.31 131 GLN A C 1
ATOM 1001 O O . GLN A 1 131 ? -5.599 -10.333 -0.041 1.00 89.31 131 GLN A O 1
ATOM 1006 N N . PRO A 1 132 ? -7.108 -11.988 0.019 1.00 93.88 132 PRO A N 1
ATOM 1007 C CA . PRO A 1 132 ? -6.500 -12.696 -1.112 1.00 93.88 132 PRO A CA 1
ATOM 1008 C C . PRO A 1 132 ? -6.469 -11.859 -2.397 1.00 93.88 132 PRO A C 1
ATOM 1010 O O . PRO A 1 132 ? -5.598 -12.034 -3.246 1.00 93.88 132 PRO A O 1
ATOM 1013 N N . ARG A 1 133 ? -7.415 -10.928 -2.559 1.00 92.94 133 ARG A N 1
ATOM 1014 C CA . ARG A 1 133 ? -7.464 -10.037 -3.719 1.00 92.94 133 ARG A CA 1
ATOM 1015 C C . ARG A 1 133 ? -6.411 -8.932 -3.624 1.00 92.94 133 ARG A C 1
ATOM 1017 O O . ARG A 1 133 ? -5.875 -8.531 -4.653 1.00 92.94 133 ARG A O 1
ATOM 1024 N N . VAL A 1 134 ? -6.123 -8.448 -2.417 1.00 94.50 134 VAL A N 1
ATOM 1025 C CA . VAL A 1 134 ? -5.026 -7.505 -2.165 1.00 94.50 134 VAL A CA 1
ATOM 1026 C C . VAL A 1 134 ? -3.684 -8.198 -2.372 1.00 94.50 134 VAL A C 1
ATOM 1028 O O . VAL A 1 134 ? -2.840 -7.651 -3.070 1.00 94.50 134 VAL A O 1
ATOM 1031 N N . ASP A 1 135 ? -3.521 -9.421 -1.876 1.00 95.56 135 ASP A N 1
ATOM 1032 C CA . ASP A 1 135 ? -2.287 -10.190 -2.055 1.00 95.56 135 ASP A CA 1
ATOM 1033 C C . ASP A 1 135 ? -2.018 -10.486 -3.538 1.00 95.56 135 ASP A C 1
ATOM 1035 O O . ASP A 1 135 ? -0.910 -10.270 -4.029 1.00 95.56 135 ASP A O 1
ATOM 1039 N N . ALA A 1 136 ? -3.055 -10.870 -4.291 1.00 95.88 136 ALA A N 1
ATOM 1040 C CA . ALA A 1 136 ? -2.955 -11.047 -5.738 1.00 95.88 136 ALA A CA 1
ATOM 1041 C C . ALA A 1 136 ? -2.588 -9.742 -6.467 1.00 95.88 136 ALA A C 1
ATOM 1043 O O . ALA A 1 136 ? -1.800 -9.761 -7.412 1.00 95.88 136 ALA A O 1
ATOM 1044 N N . LEU A 1 137 ? -3.134 -8.602 -6.028 1.00 96.81 137 LEU A N 1
ATOM 1045 C CA . LEU A 1 137 ? -2.806 -7.295 -6.600 1.00 96.81 137 LEU A CA 1
ATOM 1046 C C . LEU A 1 137 ? -1.355 -6.897 -6.306 1.00 96.81 137 LEU A C 1
ATOM 1048 O O . LEU A 1 137 ? -0.673 -6.392 -7.194 1.00 96.81 137 LEU A O 1
ATOM 1052 N N . ILE A 1 138 ? -0.880 -7.138 -5.083 1.00 96.81 138 ILE A N 1
ATOM 1053 C CA . ILE A 1 138 ? 0.509 -6.885 -4.690 1.00 96.81 138 ILE A CA 1
ATOM 1054 C C . ILE A 1 138 ? 1.448 -7.738 -5.540 1.00 96.81 138 ILE A C 1
ATOM 1056 O O . ILE A 1 138 ? 2.421 -7.218 -6.081 1.00 96.81 138 ILE A O 1
ATOM 1060 N N . GLN A 1 139 ? 1.140 -9.024 -5.713 1.00 96.56 139 GLN A N 1
ATOM 1061 C CA . GLN A 1 139 ? 1.959 -9.910 -6.530 1.00 96.56 139 GLN A CA 1
ATOM 1062 C C . GLN A 1 139 ? 2.001 -9.460 -7.997 1.00 96.56 139 GLN A C 1
ATOM 1064 O O . GLN A 1 139 ? 3.086 -9.344 -8.562 1.00 96.56 139 GLN A O 1
ATOM 1069 N N . ALA A 1 140 ? 0.849 -9.132 -8.591 1.00 96.75 140 ALA A N 1
ATOM 1070 C CA . ALA A 1 140 ? 0.792 -8.613 -9.957 1.00 96.75 140 ALA A CA 1
ATOM 1071 C C . ALA A 1 140 ? 1.604 -7.315 -10.111 1.00 96.75 140 ALA A C 1
ATOM 1073 O O . ALA A 1 140 ? 2.323 -7.143 -11.092 1.00 96.75 140 ALA A O 1
ATOM 1074 N N . HIS A 1 141 ? 1.548 -6.424 -9.116 1.00 96.25 141 HIS A N 1
ATOM 1075 C CA . HIS A 1 141 ? 2.324 -5.188 -9.128 1.00 96.25 141 HIS A CA 1
ATOM 1076 C C . HIS A 1 141 ? 3.836 -5.441 -9.065 1.00 96.25 141 HIS A C 1
ATOM 1078 O O . HIS A 1 141 ? 4.591 -4.804 -9.796 1.00 96.25 141 HIS A O 1
ATOM 1084 N N . LEU A 1 142 ? 4.283 -6.386 -8.235 1.00 96.88 142 LEU A N 1
ATOM 1085 C CA . LEU A 1 142 ? 5.694 -6.770 -8.162 1.00 96.88 142 LEU A CA 1
ATOM 1086 C C . LEU A 1 142 ? 6.181 -7.372 -9.484 1.00 96.88 142 LEU A C 1
ATOM 1088 O O . LEU A 1 142 ? 7.255 -7.017 -9.963 1.00 96.88 142 LEU A O 1
ATOM 1092 N N . GLU A 1 143 ? 5.379 -8.238 -10.105 1.00 96.31 143 GLU A N 1
ATOM 1093 C CA . GLU A 1 143 ? 5.686 -8.781 -11.429 1.00 96.31 143 GLU A CA 1
ATOM 1094 C C . GLU A 1 143 ? 5.785 -7.671 -12.480 1.00 96.31 143 GLU A C 1
ATOM 1096 O O . GLU A 1 143 ? 6.693 -7.683 -13.311 1.00 96.31 143 GLU A O 1
ATOM 1101 N N . ASP A 1 144 ? 4.897 -6.682 -12.437 1.00 97.19 144 ASP A N 1
ATOM 1102 C CA . ASP A 1 144 ? 4.945 -5.562 -13.370 1.00 97.19 144 ASP A CA 1
ATOM 1103 C C . ASP A 1 144 ? 6.177 -4.678 -13.156 1.00 97.19 144 ASP A C 1
ATOM 1105 O O . ASP A 1 144 ? 6.804 -4.302 -14.144 1.00 97.19 144 ASP A O 1
ATOM 1109 N N . LEU A 1 145 ? 6.601 -4.420 -11.913 1.00 96.75 145 LEU A N 1
ATOM 1110 C CA . LEU A 1 145 ? 7.845 -3.690 -11.634 1.00 96.75 145 LEU A CA 1
ATOM 1111 C C . LEU A 1 145 ? 9.062 -4.370 -12.274 1.00 96.75 145 LEU A C 1
ATOM 1113 O O . LEU A 1 145 ? 9.841 -3.703 -12.950 1.00 96.75 145 LEU A O 1
ATOM 1117 N N . THR A 1 146 ? 9.175 -5.698 -12.167 1.00 95.06 146 THR A N 1
ATOM 1118 C CA . THR A 1 146 ? 10.287 -6.426 -12.807 1.00 95.06 146 THR A CA 1
ATOM 1119 C C . THR A 1 146 ? 10.265 -6.309 -14.335 1.00 95.06 146 THR A C 1
ATOM 1121 O O . THR A 1 146 ? 11.310 -6.192 -14.978 1.00 95.06 146 THR A O 1
ATOM 1124 N N . LYS A 1 147 ? 9.071 -6.285 -14.947 1.00 96.25 147 LYS A N 1
ATOM 1125 C CA . LYS A 1 147 ? 8.933 -6.062 -16.393 1.00 96.25 147 LYS A CA 1
ATOM 1126 C C . LYS A 1 147 ? 9.327 -4.636 -16.762 1.00 96.25 147 LYS A C 1
ATOM 1128 O O . LYS A 1 147 ? 10.012 -4.462 -17.769 1.00 96.25 147 LYS A O 1
ATOM 1133 N N . PHE A 1 148 ? 8.919 -3.644 -15.970 1.00 97.31 148 PHE A N 1
ATOM 1134 C CA . PHE A 1 148 ? 9.281 -2.245 -16.186 1.00 97.31 148 PHE A CA 1
ATOM 1135 C C . PHE A 1 148 ? 10.791 -2.037 -16.128 1.00 97.31 148 PHE A C 1
ATOM 1137 O O . PHE A 1 148 ? 11.331 -1.461 -17.065 1.00 97.31 148 PHE A O 1
ATOM 1144 N N . GLU A 1 149 ? 11.475 -2.589 -15.126 1.00 97.12 149 GLU A N 1
ATOM 1145 C CA . GLU A 1 149 ? 12.939 -2.518 -15.026 1.00 97.12 149 GLU A CA 1
ATOM 1146 C C . GLU A 1 149 ? 13.618 -3.105 -16.274 1.00 97.12 149 GLU A C 1
ATOM 1148 O O . GLU A 1 149 ? 14.472 -2.463 -16.887 1.00 97.12 149 GLU A O 1
ATOM 1153 N N . SER A 1 150 ? 13.176 -4.284 -16.729 1.00 96.81 150 SER A N 1
ATOM 1154 C CA . SER A 1 150 ? 13.724 -4.901 -17.947 1.00 96.81 150 SER A CA 1
ATOM 1155 C C . SER A 1 150 ? 13.467 -4.066 -19.210 1.00 96.81 150 SER A C 1
ATOM 1157 O O . SER A 1 150 ? 14.276 -4.052 -20.140 1.00 96.81 150 SER A O 1
ATOM 1159 N N . LEU A 1 151 ? 12.330 -3.366 -19.263 1.00 97.56 151 LEU A N 1
ATOM 1160 C CA . LEU A 1 151 ? 11.965 -2.510 -20.384 1.00 97.56 151 LEU A CA 1
ATOM 1161 C C . LEU A 1 151 ? 12.793 -1.222 -20.374 1.00 97.56 151 LEU A C 1
ATOM 1163 O O . LEU A 1 151 ? 13.257 -0.799 -21.432 1.00 97.56 151 LEU A O 1
ATOM 1167 N N . GLU A 1 152 ? 12.999 -0.627 -19.200 1.00 97.75 152 GLU A N 1
ATOM 1168 C CA . GLU A 1 152 ? 13.847 0.549 -19.011 1.00 97.75 152 GLU A CA 1
ATOM 1169 C C . GLU A 1 152 ? 15.291 0.264 -19.411 1.00 97.75 152 GLU A C 1
ATOM 1171 O O . GLU A 1 152 ? 15.869 1.050 -20.161 1.00 97.75 152 GLU A O 1
ATOM 1176 N N . GLU A 1 153 ? 15.849 -0.882 -19.013 1.00 97.75 153 GLU A N 1
ATOM 1177 C CA . GLU A 1 153 ? 17.190 -1.293 -19.436 1.00 97.75 153 GLU A CA 1
ATOM 1178 C C . GLU A 1 153 ? 17.274 -1.389 -20.965 1.00 97.75 153 GLU A C 1
ATOM 1180 O O . GLU A 1 153 ? 18.173 -0.825 -21.595 1.00 97.75 153 GLU A O 1
ATOM 1185 N N . ARG A 1 154 ? 16.282 -2.031 -21.592 1.00 97.81 154 ARG A N 1
ATOM 1186 C CA . ARG A 1 154 ? 16.249 -2.207 -23.049 1.00 97.81 154 ARG A CA 1
ATOM 1187 C C . ARG A 1 154 ? 16.100 -0.885 -23.800 1.00 97.81 154 ARG A C 1
ATOM 1189 O O . ARG A 1 154 ? 16.709 -0.709 -24.855 1.00 97.81 154 ARG A O 1
ATOM 1196 N N . ILE A 1 155 ? 15.298 0.040 -23.274 1.00 97.94 155 ILE A N 1
ATOM 1197 C CA . ILE A 1 155 ? 15.155 1.395 -23.820 1.00 97.94 155 ILE A CA 1
ATOM 1198 C C . ILE A 1 155 ? 16.455 2.179 -23.631 1.00 97.94 155 ILE A C 1
ATOM 1200 O O . ILE A 1 155 ? 16.888 2.856 -24.561 1.00 97.94 155 ILE A O 1
ATOM 1204 N N . GLY A 1 156 ? 17.107 2.056 -22.474 1.00 98.06 156 GLY A N 1
ATOM 1205 C CA . GLY A 1 156 ? 18.395 2.686 -22.197 1.00 98.06 156 GLY A CA 1
ATOM 1206 C C . GLY A 1 156 ? 19.469 2.269 -23.201 1.00 98.06 156 GLY A C 1
ATOM 1207 O O . GLY A 1 156 ? 20.138 3.129 -23.776 1.00 98.06 156 GLY A O 1
ATOM 1208 N N . VAL A 1 157 ? 19.573 0.967 -23.488 1.00 98.06 157 VAL A N 1
ATOM 1209 C CA . VAL A 1 157 ? 20.481 0.438 -24.521 1.00 98.06 157 VAL A CA 1
ATOM 1210 C C . VAL A 1 157 ? 20.127 0.995 -25.899 1.00 98.06 157 VAL A C 1
ATOM 1212 O O . VAL A 1 157 ? 20.999 1.522 -26.583 1.00 98.06 157 VAL A O 1
ATOM 1215 N N . LEU A 1 158 ? 18.848 0.967 -26.289 1.00 98.19 158 LEU A N 1
ATOM 1216 C CA . LEU A 1 158 ? 18.417 1.471 -27.596 1.00 98.19 158 LEU A CA 1
ATOM 1217 C C . LEU A 1 158 ? 18.739 2.963 -27.785 1.00 98.19 158 LEU A C 1
ATOM 1219 O O . LEU A 1 158 ? 19.166 3.376 -28.863 1.00 98.19 158 LEU A O 1
ATOM 1223 N N . ILE A 1 159 ? 18.547 3.775 -26.743 1.00 98.12 159 ILE A N 1
ATOM 1224 C CA . ILE A 1 159 ? 18.879 5.205 -26.766 1.00 98.12 159 ILE A CA 1
ATOM 1225 C C . ILE A 1 159 ? 20.394 5.403 -26.867 1.00 98.12 159 ILE A C 1
ATOM 1227 O O . ILE A 1 159 ? 20.842 6.268 -27.621 1.00 98.12 159 ILE A O 1
ATOM 1231 N N . SER A 1 160 ? 21.184 4.607 -26.144 1.00 97.75 160 SER A N 1
ATOM 1232 C CA . SER A 1 160 ? 22.647 4.643 -26.225 1.00 97.75 160 SER A CA 1
ATOM 1233 C C . SER A 1 160 ? 23.141 4.309 -27.635 1.00 97.75 160 SER A C 1
ATOM 1235 O O . SER A 1 160 ? 23.940 5.057 -28.202 1.00 97.75 160 SER A O 1
ATOM 1237 N N . ASP A 1 161 ? 22.618 3.241 -28.236 1.00 97.62 161 ASP A N 1
ATOM 1238 C CA . ASP A 1 161 ? 22.973 2.818 -29.593 1.00 97.62 161 ASP A CA 1
ATOM 1239 C C . ASP A 1 161 ? 22.585 3.878 -30.626 1.00 97.62 161 ASP A C 1
ATOM 1241 O O . ASP A 1 161 ? 23.381 4.230 -31.499 1.00 97.62 161 ASP A O 1
ATOM 1245 N N . TYR A 1 162 ? 21.383 4.446 -30.499 1.00 97.88 162 TYR A N 1
ATOM 1246 C CA . TYR A 1 162 ? 20.934 5.533 -31.363 1.00 97.88 162 TYR A CA 1
ATOM 1247 C C . TYR A 1 162 ? 21.829 6.771 -31.230 1.00 97.88 162 TYR A C 1
ATOM 1249 O O . TYR A 1 162 ? 22.240 7.345 -32.237 1.00 97.88 162 TYR A O 1
ATOM 1257 N N . SER A 1 163 ? 22.180 7.160 -30.004 1.00 97.88 163 SER A N 1
ATOM 1258 C CA . SER A 1 163 ? 23.092 8.278 -29.741 1.00 97.88 163 SER A CA 1
ATOM 1259 C C . SER A 1 163 ? 24.466 8.044 -30.375 1.00 97.88 163 SER A C 1
ATOM 1261 O O . SER A 1 163 ? 24.997 8.925 -31.054 1.00 97.88 163 SER A O 1
ATOM 1263 N N . SER A 1 164 ? 25.010 6.830 -30.246 1.00 97.44 164 SER A N 1
ATOM 1264 C CA . SER A 1 164 ? 26.269 6.444 -30.888 1.00 97.44 164 SER A CA 1
ATOM 1265 C C . SER A 1 164 ? 26.177 6.518 -32.415 1.00 97.44 164 SER A C 1
ATOM 1267 O O . SER A 1 164 ? 27.066 7.077 -33.062 1.00 97.44 164 SER A O 1
ATOM 1269 N N . HIS A 1 165 ? 25.074 6.040 -32.998 1.00 97.75 165 HIS A N 1
ATOM 1270 C CA . HIS A 1 165 ? 24.842 6.115 -34.438 1.00 97.75 165 HIS A CA 1
ATOM 1271 C C . HIS A 1 165 ? 24.757 7.564 -34.939 1.00 97.75 165 HIS A C 1
ATOM 1273 O O . HIS A 1 165 ? 25.383 7.908 -35.941 1.00 97.75 165 HIS A O 1
ATOM 1279 N N . VAL A 1 166 ? 24.037 8.434 -34.225 1.00 98.00 166 VAL A N 1
ATOM 1280 C CA . VAL A 1 166 ? 23.936 9.866 -34.552 1.00 98.00 166 VAL A CA 1
ATOM 1281 C C . VAL A 1 166 ? 25.289 10.563 -34.419 1.00 98.00 166 VAL A C 1
ATOM 1283 O O . VAL A 1 166 ? 25.633 11.383 -35.272 1.00 98.00 166 VAL A O 1
ATOM 1286 N N . ASN A 1 167 ? 26.084 10.221 -33.403 1.00 97.69 167 ASN A N 1
ATOM 1287 C CA . ASN A 1 167 ? 27.437 10.751 -33.257 1.00 97.69 167 ASN A CA 1
ATOM 1288 C C . ASN A 1 167 ? 28.328 10.329 -34.438 1.00 97.69 167 ASN A C 1
ATOM 1290 O O . ASN A 1 167 ? 28.953 11.182 -35.061 1.00 97.69 167 ASN A O 1
ATOM 1294 N N . GLY A 1 168 ? 28.304 9.050 -34.825 1.00 97.81 168 GLY A N 1
ATOM 1295 C CA . GLY A 1 168 ? 29.048 8.559 -35.989 1.00 97.81 168 GLY A CA 1
ATOM 1296 C C . GLY A 1 168 ? 28.612 9.207 -37.308 1.00 97.81 168 GLY A C 1
ATOM 1297 O O . GLY A 1 168 ? 29.455 9.566 -38.129 1.00 97.81 168 GLY A O 1
ATOM 1298 N N . LEU A 1 169 ? 27.306 9.423 -37.508 1.00 97.62 169 LEU A N 1
ATOM 1299 C CA . LEU A 1 169 ? 26.803 10.171 -38.667 1.00 97.62 169 LEU A CA 1
ATOM 1300 C C . LEU A 1 169 ? 27.302 11.619 -38.655 1.00 97.62 169 LEU A C 1
ATOM 1302 O O . LEU A 1 169 ? 27.718 12.131 -39.692 1.00 97.62 169 LEU A O 1
ATOM 1306 N N . SER A 1 170 ? 27.294 12.266 -37.491 1.00 97.75 170 SER A N 1
ATOM 1307 C CA . SER A 1 170 ? 27.775 13.641 -37.333 1.00 97.75 170 SER A CA 1
ATOM 1308 C C . SER A 1 170 ? 29.268 13.755 -37.650 1.00 97.75 170 SER A C 1
ATOM 1310 O O . SER A 1 170 ? 29.671 14.648 -38.391 1.00 97.75 170 SER A O 1
ATOM 1312 N N . GLU A 1 171 ? 30.083 12.814 -37.172 1.00 97.44 171 GLU A N 1
ATOM 1313 C CA . GLU A 1 171 ? 31.509 12.730 -37.503 1.00 97.44 171 GLU A CA 1
ATOM 1314 C C . GLU A 1 171 ? 31.741 12.521 -39.007 1.00 97.44 171 GLU A C 1
ATOM 1316 O O . GLU A 1 171 ? 32.602 13.179 -39.596 1.00 97.44 171 GLU A O 1
ATOM 1321 N N . LEU A 1 172 ? 30.944 11.664 -39.657 1.00 97.88 172 LEU A N 1
ATOM 1322 C CA . LEU A 1 172 ? 31.027 11.444 -41.102 1.00 97.88 172 LEU A CA 1
ATOM 1323 C C . LEU A 1 172 ? 30.681 12.712 -41.891 1.00 97.88 172 LEU A C 1
ATOM 1325 O O . LEU A 1 172 ? 31.378 13.035 -42.852 1.00 97.88 172 LEU A O 1
ATOM 1329 N N . PHE A 1 173 ? 29.643 13.444 -41.480 1.00 98.00 173 PHE A N 1
ATOM 1330 C CA . PHE A 1 173 ? 29.274 14.711 -42.112 1.00 98.00 173 PHE A CA 1
ATOM 1331 C C . PHE A 1 173 ? 30.378 15.760 -41.979 1.00 98.00 173 PHE A C 1
ATOM 1333 O O . PHE A 1 173 ? 30.688 16.429 -42.961 1.00 98.00 173 PHE A O 1
ATOM 1340 N N . VAL A 1 174 ? 31.023 15.861 -40.813 1.00 98.12 174 VAL A N 1
ATOM 1341 C CA . VAL A 1 174 ? 32.178 16.754 -40.624 1.00 98.12 174 VAL A CA 1
ATOM 1342 C C . VAL A 1 174 ? 33.345 16.338 -41.524 1.00 98.12 174 VAL A C 1
ATOM 1344 O O . VAL A 1 174 ? 33.953 17.182 -42.180 1.00 98.12 174 VAL A O 1
ATOM 1347 N N . ALA A 1 175 ? 33.648 15.039 -41.612 1.00 97.81 175 ALA A N 1
ATOM 1348 C CA . ALA A 1 175 ? 34.708 14.543 -42.488 1.00 97.81 175 ALA A CA 1
ATOM 1349 C C . ALA A 1 175 ? 34.420 14.836 -43.971 1.00 97.81 175 ALA A C 1
ATOM 1351 O O . ALA A 1 175 ? 35.329 15.185 -44.728 1.00 97.81 175 ALA A O 1
ATOM 1352 N N . TRP A 1 176 ? 33.158 14.714 -44.384 1.00 98.19 176 TRP A N 1
ATOM 1353 C CA . TRP A 1 176 ? 32.723 15.046 -45.737 1.00 98.19 176 TRP A CA 1
ATOM 1354 C C . TRP A 1 176 ? 32.815 16.541 -46.029 1.00 98.19 176 TRP A C 1
ATOM 1356 O O . TRP A 1 176 ? 33.307 16.895 -47.096 1.00 98.19 176 TRP A O 1
ATOM 1366 N N . ASP A 1 177 ? 32.413 17.404 -45.097 1.00 98.00 177 ASP A N 1
ATOM 1367 C CA . ASP A 1 177 ? 32.524 18.860 -45.243 1.00 98.00 177 ASP A CA 1
ATOM 1368 C C . ASP A 1 177 ? 33.988 19.298 -45.430 1.00 98.00 177 ASP A C 1
ATOM 1370 O O . ASP A 1 177 ? 34.316 20.039 -46.356 1.00 98.00 177 ASP A O 1
ATOM 1374 N N . ILE A 1 178 ? 34.908 18.725 -44.645 1.00 97.62 178 ILE A N 1
ATOM 1375 C CA . ILE A 1 178 ? 36.353 18.967 -44.790 1.00 97.62 178 ILE A CA 1
ATOM 1376 C C . ILE A 1 178 ? 36.864 18.487 -46.157 1.00 97.62 178 ILE A C 1
ATOM 1378 O O . ILE A 1 178 ? 37.590 19.213 -46.843 1.00 97.62 178 ILE A O 1
ATOM 1382 N N . ALA A 1 179 ? 36.503 17.268 -46.571 1.00 97.75 179 ALA A N 1
ATOM 1383 C CA . ALA A 1 179 ? 36.939 16.707 -47.849 1.00 97.75 179 ALA A CA 1
ATOM 1384 C C . ALA A 1 179 ? 36.408 17.515 -49.044 1.00 97.75 179 ALA A C 1
ATOM 1386 O O . ALA A 1 179 ? 37.146 17.755 -50.005 1.00 97.75 179 ALA A O 1
ATOM 1387 N N . LEU A 1 180 ? 35.155 17.969 -48.967 1.00 98.00 180 LEU A N 1
ATOM 1388 C CA . LEU A 1 180 ? 34.542 18.832 -49.969 1.00 98.00 180 LEU A CA 1
ATOM 1389 C C . LEU A 1 180 ? 35.245 20.191 -50.015 1.00 98.00 180 LEU A C 1
ATOM 1391 O O . LEU A 1 180 ? 35.648 20.619 -51.094 1.00 98.00 180 LEU A O 1
ATOM 1395 N N . GLY A 1 181 ? 35.515 20.806 -48.860 1.00 97.69 181 GLY A N 1
ATOM 1396 C CA . GLY A 1 181 ? 36.276 22.053 -48.778 1.00 97.69 181 GLY A CA 1
ATOM 1397 C C . GLY A 1 181 ? 37.678 21.938 -49.388 1.00 97.69 181 GLY A C 1
ATOM 1398 O O . GLY A 1 181 ? 38.120 22.823 -50.123 1.00 97.69 181 GLY A O 1
ATOM 1399 N N . HIS A 1 182 ? 38.379 20.821 -49.170 1.00 97.81 182 HIS A N 1
ATOM 1400 C CA . HIS A 1 182 ? 39.673 20.565 -49.815 1.00 97.81 182 HIS A CA 1
ATOM 1401 C C . HIS A 1 182 ? 39.546 20.453 -51.341 1.00 97.81 182 HIS A C 1
ATOM 1403 O O . HIS A 1 182 ? 40.346 21.042 -52.074 1.00 97.81 182 HIS A O 1
ATOM 1409 N N . ALA A 1 183 ? 38.535 19.729 -51.829 1.00 97.69 183 ALA A N 1
ATOM 1410 C CA . ALA A 1 183 ? 38.272 19.608 -53.258 1.00 97.69 183 ALA A CA 1
ATOM 1411 C C . ALA A 1 183 ? 37.932 20.970 -53.892 1.00 97.69 183 ALA A C 1
ATOM 1413 O O . ALA A 1 183 ? 38.458 21.299 -54.956 1.00 97.69 183 ALA A O 1
ATOM 1414 N N . GLU A 1 184 ? 37.128 21.799 -53.224 1.00 97.81 184 GLU A N 1
ATOM 1415 C CA . GLU A 1 184 ? 36.784 23.154 -53.668 1.00 97.81 184 GLU A CA 1
ATOM 1416 C C . GLU A 1 184 ? 38.010 24.071 -53.758 1.00 97.81 184 GLU A C 1
ATOM 1418 O O . GLU A 1 184 ? 38.166 24.816 -54.734 1.00 97.81 184 GLU A O 1
ATOM 1423 N N . VAL A 1 185 ? 38.918 24.005 -52.778 1.00 97.25 185 VAL A N 1
ATOM 1424 C CA . VAL A 1 185 ? 40.180 24.761 -52.793 1.00 97.25 185 VAL A CA 1
ATOM 1425 C C . VAL A 1 185 ? 41.056 24.337 -53.971 1.00 97.25 185 VAL A C 1
ATOM 1427 O O . VAL A 1 185 ? 41.608 25.198 -54.668 1.00 97.25 185 VAL A O 1
ATOM 1430 N N . GLU A 1 186 ? 41.159 23.033 -54.229 1.00 97.25 186 GLU A N 1
ATOM 1431 C CA . GLU A 1 186 ? 41.935 22.484 -55.341 1.00 97.25 186 GLU A CA 1
ATOM 1432 C C . GLU A 1 186 ? 41.356 22.863 -56.707 1.00 97.25 186 GLU A C 1
ATOM 1434 O O . GLU A 1 186 ? 42.087 23.358 -57.572 1.00 97.25 186 GLU A O 1
ATOM 1439 N N . VAL A 1 187 ? 40.038 22.750 -56.889 1.00 97.62 187 VAL A N 1
ATOM 1440 C CA . VAL A 1 187 ? 39.353 23.219 -58.104 1.00 97.62 187 VAL A CA 1
ATOM 1441 C C . VAL A 1 187 ? 39.575 24.719 -58.287 1.00 97.62 187 VAL A C 1
ATOM 1443 O O . VAL A 1 187 ? 40.024 25.153 -59.348 1.00 97.62 187 VAL A O 1
ATOM 1446 N N . SER A 1 188 ? 39.389 25.514 -57.233 1.00 96.44 188 SER A N 1
ATOM 1447 C CA . SER A 1 188 ? 39.624 26.962 -57.263 1.00 96.44 188 SER A CA 1
ATOM 1448 C C . SER A 1 188 ? 41.070 27.317 -57.620 1.00 96.44 188 SER A C 1
ATOM 1450 O O . SER A 1 188 ? 41.332 28.359 -58.231 1.00 96.44 188 SER A O 1
ATOM 1452 N N . ARG A 1 189 ? 42.047 26.497 -57.216 1.00 96.12 189 ARG A N 1
ATOM 1453 C CA . ARG A 1 189 ? 43.464 26.660 -57.570 1.00 96.12 189 ARG A CA 1
ATOM 1454 C C . ARG A 1 189 ? 43.689 26.388 -59.057 1.00 96.12 189 ARG A C 1
ATOM 1456 O O . ARG A 1 189 ? 44.308 27.217 -59.729 1.00 96.12 189 ARG A O 1
ATOM 1463 N N . ILE A 1 190 ? 43.152 25.281 -59.570 1.00 96.25 190 ILE A N 1
ATOM 1464 C CA . ILE A 1 190 ? 43.240 24.898 -60.987 1.00 96.25 190 ILE A CA 1
ATOM 1465 C C . ILE A 1 190 ? 42.551 25.945 -61.872 1.00 96.25 190 ILE A C 1
ATOM 1467 O O . ILE A 1 190 ? 43.124 26.384 -62.870 1.00 96.25 190 ILE A O 1
ATOM 1471 N N . GLU A 1 191 ? 41.365 26.419 -61.491 1.00 95.06 191 GLU A N 1
ATOM 1472 C CA . GLU A 1 191 ? 40.643 27.460 -62.224 1.00 95.06 191 GLU A CA 1
ATOM 1473 C C . GLU A 1 191 ? 41.414 28.778 -62.282 1.00 95.06 191 GLU A C 1
ATOM 1475 O O . GLU A 1 191 ? 41.503 29.400 -63.343 1.00 95.06 191 GLU A O 1
ATOM 1480 N N . ARG A 1 192 ? 42.006 29.210 -61.162 1.00 94.00 192 ARG A N 1
ATOM 1481 C CA . ARG A 1 192 ? 42.850 30.414 -61.129 1.00 94.00 192 ARG A CA 1
ATOM 1482 C C . ARG A 1 192 ? 44.078 30.260 -62.021 1.00 94.00 192 ARG A C 1
ATOM 1484 O O . ARG A 1 192 ? 44.391 31.189 -62.762 1.00 94.00 192 ARG A O 1
ATOM 1491 N N . ALA A 1 193 ? 44.748 29.108 -61.992 1.00 93.31 193 ALA A N 1
ATOM 1492 C CA . ALA A 1 193 ? 45.880 28.826 -62.875 1.00 93.31 193 ALA A CA 1
ATOM 1493 C C . ALA A 1 193 ? 45.464 28.859 -64.356 1.00 93.31 193 ALA A C 1
ATOM 1495 O O . ALA A 1 193 ? 46.120 29.512 -65.166 1.00 93.31 193 ALA A O 1
ATOM 1496 N N . ARG A 1 194 ? 44.322 28.247 -64.698 1.00 92.75 194 ARG A N 1
ATOM 1497 C CA . ARG A 1 194 ? 43.761 2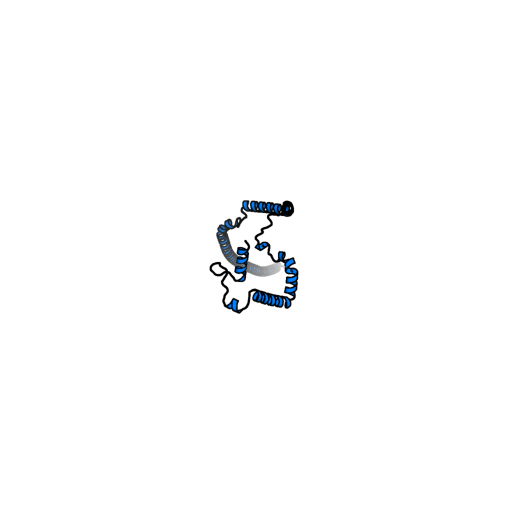8.270 -66.055 1.00 92.75 194 ARG A CA 1
ATOM 1498 C C . ARG A 1 194 ? 43.410 29.687 -66.513 1.00 92.75 194 ARG A C 1
ATOM 1500 O O . ARG A 1 194 ? 43.746 30.050 -67.636 1.00 92.75 194 ARG A O 1
ATOM 1507 N N . LYS A 1 195 ? 42.768 30.498 -65.662 1.00 92.62 195 LYS A N 1
ATOM 1508 C CA . LYS A 1 195 ? 42.443 31.906 -65.965 1.00 92.62 195 LYS A CA 1
ATOM 1509 C C . LYS A 1 195 ? 43.707 32.733 -66.220 1.00 92.62 195 LYS A C 1
ATOM 1511 O O . LYS A 1 195 ? 43.735 33.488 -67.186 1.00 92.62 195 LYS A O 1
ATOM 1516 N N . ARG A 1 196 ? 44.765 32.546 -65.418 1.00 88.06 196 ARG A N 1
ATOM 1517 C CA . ARG A 1 196 ? 46.069 33.205 -65.632 1.00 88.06 196 ARG A CA 1
ATOM 1518 C C . ARG A 1 196 ? 46.694 32.807 -66.969 1.00 88.06 196 ARG A C 1
ATOM 1520 O O . ARG A 1 196 ? 46.991 33.685 -67.772 1.00 88.06 196 ARG A O 1
ATOM 1527 N N . ALA A 1 197 ? 46.789 31.509 -67.254 1.00 86.12 197 ALA A N 1
ATOM 1528 C CA . ALA A 1 197 ? 47.333 31.014 -68.520 1.00 86.12 197 ALA A CA 1
ATOM 1529 C C . ALA A 1 197 ? 46.536 31.519 -69.740 1.00 86.12 197 ALA A C 1
ATOM 1531 O O . ALA A 1 197 ? 47.119 31.919 -70.748 1.00 86.12 197 ALA A O 1
ATOM 1532 N N . ALA A 1 198 ? 45.203 31.567 -69.642 1.00 83.94 198 ALA A N 1
ATOM 1533 C CA . ALA A 1 198 ? 44.351 32.129 -70.688 1.00 83.94 198 ALA A CA 1
ATOM 1534 C C . ALA A 1 198 ? 44.589 33.639 -70.885 1.00 83.94 198 ALA A C 1
ATOM 1536 O O . ALA A 1 198 ? 44.670 34.097 -72.024 1.00 83.94 198 ALA A O 1
ATOM 1537 N N . SER A 1 199 ? 44.756 34.408 -69.802 1.00 81.75 199 SER A N 1
ATOM 1538 C CA . SER A 1 199 ? 45.065 35.843 -69.887 1.00 81.75 199 SER A CA 1
ATOM 1539 C C . SER A 1 199 ? 46.456 36.127 -70.469 1.00 81.75 199 SER A C 1
ATOM 1541 O O . SER A 1 199 ? 46.596 37.039 -71.279 1.00 81.75 199 SER A O 1
ATOM 1543 N N . GLU A 1 200 ? 47.466 35.314 -70.146 1.00 75.69 200 GLU A N 1
ATOM 1544 C CA . GLU A 1 200 ? 48.819 35.433 -70.709 1.00 75.69 200 GLU A CA 1
ATOM 1545 C C . GLU A 1 200 ? 48.851 35.085 -72.205 1.00 75.69 200 GLU A C 1
ATOM 1547 O O . GLU A 1 200 ? 49.530 35.751 -72.990 1.00 75.69 200 GLU A O 1
ATOM 1552 N N . CYS A 1 201 ? 48.076 34.081 -72.629 1.00 68.81 201 CYS A N 1
ATOM 1553 C CA . CYS A 1 201 ? 47.924 33.736 -74.042 1.00 68.81 201 CYS A CA 1
ATOM 1554 C C . CYS A 1 201 ? 47.185 34.845 -74.812 1.00 68.81 201 CYS A C 1
ATOM 1556 O O . CYS A 1 201 ? 47.646 35.276 -75.868 1.00 68.81 201 CYS A O 1
ATOM 1558 N N . SER A 1 202 ? 46.106 35.396 -74.245 1.00 65.81 202 SER A N 1
ATOM 1559 C CA . SER A 1 202 ? 45.388 36.536 -74.832 1.00 65.81 202 SER A CA 1
ATOM 1560 C C . SER A 1 202 ? 46.266 37.788 -74.946 1.00 65.81 202 SER A C 1
ATOM 1562 O O . SER A 1 202 ? 46.190 38.480 -75.957 1.00 65.81 202 SER A O 1
ATOM 1564 N N . PHE A 1 203 ? 47.127 38.069 -73.960 1.00 59.31 203 PHE A N 1
ATOM 1565 C CA . PHE A 1 203 ? 48.053 39.209 -73.993 1.00 59.31 203 PHE A CA 1
ATOM 1566 C C . PHE A 1 203 ? 49.146 39.046 -75.062 1.00 59.31 203 PHE A C 1
ATOM 1568 O O . PHE A 1 203 ? 49.514 40.013 -75.721 1.00 59.31 203 PHE A O 1
ATOM 1575 N N . ARG A 1 204 ? 49.613 37.814 -75.314 1.00 58.56 204 ARG A N 1
ATOM 1576 C CA . ARG A 1 204 ? 50.545 37.510 -76.418 1.00 58.56 204 ARG A CA 1
ATOM 1577 C C . ARG A 1 204 ? 49.926 37.609 -77.816 1.00 58.56 204 ARG A C 1
ATOM 1579 O O . ARG A 1 204 ? 50.674 37.590 -78.788 1.00 58.56 204 ARG A O 1
ATOM 1586 N N . THR A 1 205 ? 48.601 37.706 -77.930 1.00 57.91 205 THR A N 1
ATOM 1587 C CA . THR A 1 205 ? 47.892 37.718 -79.223 1.00 57.91 205 THR A CA 1
ATOM 1588 C C . THR A 1 205 ? 47.395 39.114 -79.624 1.00 57.91 205 THR A C 1
ATOM 1590 O O . THR A 1 205 ? 46.730 39.243 -80.647 1.00 57.91 205 THR A O 1
ATOM 1593 N N . ILE A 1 206 ? 47.713 40.170 -78.863 1.00 52.78 206 ILE A N 1
ATOM 1594 C CA . ILE A 1 206 ? 47.468 41.557 -79.287 1.00 52.78 206 ILE A CA 1
ATOM 1595 C C . ILE A 1 206 ? 48.677 42.003 -80.125 1.00 52.78 206 ILE A C 1
ATOM 1597 O O . ILE A 1 206 ? 49.756 42.194 -79.559 1.00 52.78 206 ILE A O 1
ATOM 1601 N N . PRO A 1 207 ? 48.555 42.149 -81.458 1.00 50.38 207 PRO A N 1
ATOM 1602 C CA . PRO A 1 207 ? 49.633 42.703 -82.257 1.00 50.38 207 PRO A CA 1
ATOM 1603 C C . PRO A 1 207 ? 49.759 44.194 -81.930 1.00 50.38 207 PRO A C 1
ATOM 1605 O O . PRO A 1 207 ? 48.769 44.928 -81.944 1.00 50.38 207 PRO A O 1
ATOM 1608 N N . LEU A 1 208 ? 50.980 44.633 -81.620 1.00 50.62 208 LEU A N 1
ATOM 1609 C CA . LEU A 1 208 ? 51.347 46.045 -81.668 1.00 50.62 208 LEU A CA 1
ATOM 1610 C C . LEU A 1 208 ? 51.102 46.530 -83.101 1.00 50.62 208 LEU A C 1
ATOM 1612 O O . LEU A 1 208 ? 51.736 46.037 -84.036 1.00 50.62 208 LEU A O 1
ATOM 1616 N N . MET A 1 209 ? 50.127 47.424 -83.243 1.00 44.22 209 MET A N 1
ATOM 1617 C CA . MET A 1 209 ? 49.927 48.247 -84.432 1.00 44.22 209 MET A CA 1
ATOM 1618 C C . MET A 1 209 ? 50.978 49.356 -84.465 1.00 44.22 209 MET A C 1
ATOM 1620 O O . MET A 1 209 ? 51.322 49.855 -83.367 1.00 44.22 209 MET A O 1
#

pLDDT: mean 80.4, std 16.42, range [44.22, 98.19]

Organism: NCBI:txid456999

Sequence (209 aa):
MLELRLRWLEALVLGIDKDGNAAAPREQDMAGGTLARKLNQSQRALDDVVKTNDGLRKFMGVYNQNAHLLTPAFAHGLTPSETTSVSDLEALLLESEVDIRAADRDLREIADLESRGVLNAGKLPGHEPLQPRVDALIQAHLEDLTKFESLEERIGVLISDYSSHVNGLSELFVAWDIALGHAEVEVSRIERARKRAASECSFRTIPLM

InterPro domains:
  IPR009991 Dynactin subunit 3 [PF07426] (2-177)
  IPR009991 Dynactin subunit 3 [PTHR28360] (2-186)

Secondary structure (DSSP, 8-state):
-HHHHHHHHHHHHH-B-TTSSBPPPPHHHHTT--HHHHHHHHHHHHHHHHHH-HHHHHHHHHHHHHTTTSS-GGGGT--S-TT--HHHHHHHHHHHHHHHHHHHHHHHHHHHHHHTT-STTTTGGGTGGGHHHHHHHHHHHHHHHHHHHHHHHHHHHHHHHHHHHHHHHHHHHHHHHHHHHHHHHHHHHHHHHHHHHHHHHHHHT----

Foldseek 3Di:
DVVVVVQVVQCVLQPAPPVRGRDDDDVVNVVQDDPVVVVVVVVVVVVVVCVVDVVSVVCVVCCVVCVVVVPPPVVVPCDPDPPPPVVNVVVVCVVCVVVVVVVVVVVVVVVVCVVQQVPDPRCVVVCVVVVVVVVVVVVVVVVVVVVVVVVVVVVVVVVVVVVVVVVVVVVVVVVVVVVVVVVVVVVVVVVVVVVVVVVVVVVVPDDDD

Radius of gyration: 62.25 Å; chains: 1; bounding box: 86×86×175 Å